Protein 5LPB (pdb70)

Structure (mmCIF, N/CA/C/O backbone):
data_5LPB
#
_entry.id   5LPB
#
_cell.length_a   116.141
_cell.length_b   116.141
_cell.length_c   49.743
_cell.angle_alpha   90.00
_cell.angle_beta   90.00
_cell.angle_gamma   120.00
#
_symmetry.space_group_name_H-M   'P 62'
#
loop_
_entity.id
_entity.type
_entity.pdbx_description
1 polymer 'Protein BRASSINOSTEROID INSENSITIVE 1'
2 non-polymer "ADENOSINE-5'-DIPHOSPHATE"
3 water water
#
loop_
_atom_site.group_PDB
_atom_site.id
_atom_site.type_symbol
_atom_site.label_atom_id
_atom_site.label_alt_id
_atom_site.label_comp_id
_atom_site.label_asym_id
_atom_site.label_entity_id
_atom_site.label_seq_id
_atom_site.pdbx_PDB_ins_code
_atom_site.Cartn_x
_atom_site.Cartn_y
_atom_site.Cartn_z
_atom_site.occupancy
_atom_site.B_iso_or_equiv
_atom_site.auth_seq_id
_atom_site.auth_comp_id
_atom_site.auth_asym_id
_atom_site.auth_atom_id
_atom_site.pdbx_PDB_model_num
ATOM 1 N N . PRO A 1 3 ? 19.708 28.881 8.378 1.00 114.00 867 PRO A N 1
ATOM 2 C CA . PRO A 1 3 ? 20.288 29.901 7.497 1.00 112.69 867 PRO A CA 1
ATOM 3 C C . PRO A 1 3 ? 21.248 30.824 8.240 1.00 103.71 867 PRO A C 1
ATOM 4 O O . PRO A 1 3 ? 21.045 31.095 9.423 1.00 103.11 867 PRO A O 1
ATOM 8 N N . LEU A 1 4 ? 22.284 31.292 7.554 1.00 96.77 868 LEU A N 1
ATOM 9 C CA . LEU A 1 4 ? 23.193 32.274 8.131 1.00 86.86 868 LEU A CA 1
ATOM 10 C C . LEU A 1 4 ? 22.534 33.651 8.090 1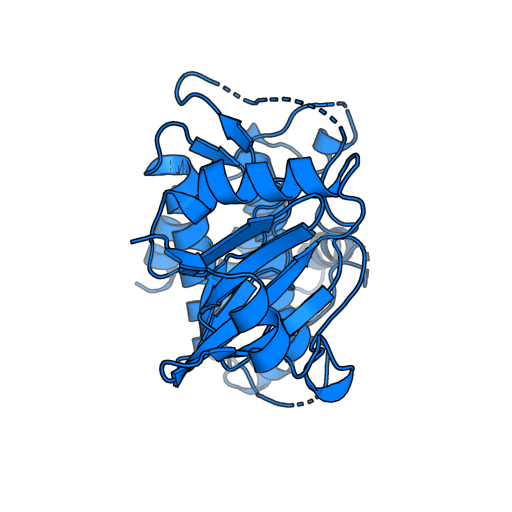.00 93.67 868 LEU A C 1
ATOM 11 O O . LEU A 1 4 ? 22.087 34.099 7.034 1.00 108.77 868 LEU A O 1
ATOM 16 N N . ARG A 1 5 ? 22.467 34.315 9.241 1.00 85.72 869 ARG A N 1
ATOM 17 C CA . ARG A 1 5 ? 21.746 35.583 9.354 1.00 93.20 869 ARG A CA 1
ATOM 18 C C . ARG A 1 5 ? 22.676 36.791 9.335 1.00 85.67 869 ARG A C 1
ATOM 19 O O . ARG A 1 5 ? 23.744 36.766 9.938 1.00 86.38 869 ARG A O 1
ATOM 27 N N . LYS A 1 6 ? 22.274 37.850 8.643 1.00 81.88 870 LYS A N 1
ATOM 28 C CA . LYS A 1 6 ? 22.993 39.113 8.749 1.00 83.73 870 LYS A CA 1
ATOM 29 C C . LYS A 1 6 ? 22.361 39.918 9.867 1.00 80.87 870 LYS A C 1
ATOM 30 O O . LYS A 1 6 ? 21.204 40.322 9.774 1.00 86.79 870 LYS A O 1
ATOM 36 N N . LEU A 1 7 ? 23.121 40.139 10.932 1.00 75.36 871 LEU A N 1
ATOM 37 C CA . LEU A 1 7 ? 22.584 40.790 12.118 1.00 75.60 871 LEU A CA 1
ATOM 38 C C . LEU A 1 7 ? 22.907 42.273 12.132 1.00 80.26 871 LEU A C 1
ATOM 39 O O . LEU A 1 7 ? 24.029 42.679 11.826 1.00 79.39 871 LEU A O 1
ATOM 44 N N . ALA A 1 8 ? 21.910 43.079 12.478 1.00 74.52 872 ALA A N 1
ATOM 45 C CA . ALA A 1 8 ? 22.102 44.512 12.583 1.00 76.19 872 ALA A CA 1
ATOM 46 C C . ALA A 1 8 ? 23.101 44.799 13.690 1.00 73.47 872 ALA A C 1
ATOM 47 O O . ALA A 1 8 ? 23.086 44.149 14.738 1.00 71.97 872 ALA A O 1
ATOM 49 N N . PHE A 1 9 ? 23.974 45.766 13.446 1.00 74.70 873 PHE A N 1
ATOM 50 C CA . PHE A 1 9 ? 24.984 46.139 14.421 1.00 75.81 873 PHE A CA 1
ATOM 51 C C . PHE A 1 9 ? 24.384 46.653 15.735 1.00 80.63 873 PHE A C 1
ATOM 52 O O . PHE A 1 9 ? 24.914 46.370 16.815 1.00 70.03 873 PHE A O 1
ATOM 60 N N . ALA A 1 10 ? 23.293 47.414 15.643 1.00 71.57 874 ALA A N 1
ATOM 61 C CA . ALA A 1 10 ? 22.630 47.941 16.834 1.00 72.77 874 ALA A CA 1
ATOM 62 C C . ALA A 1 10 ? 22.196 46.811 17.771 1.00 66.24 874 ALA A C 1
ATOM 63 O O . ALA A 1 10 ? 22.322 46.920 18.991 1.00 76.67 874 ALA A O 1
ATOM 65 N N . ASP A 1 11 ? 21.706 45.719 17.194 1.00 65.57 875 ASP A N 1
ATOM 66 C CA . ASP A 1 11 ? 21.325 44.541 17.975 1.00 64.71 875 ASP A CA 1
ATOM 67 C C . ASP A 1 11 ? 22.482 43.990 18.809 1.00 65.58 875 ASP A C 1
ATOM 68 O O . ASP A 1 11 ? 22.334 43.748 20.012 1.00 59.24 875 ASP A O 1
ATOM 73 N N . LEU A 1 12 ? 23.632 43.784 18.169 1.00 62.81 876 LEU A N 1
ATOM 74 C CA . LEU A 1 12 ? 24.796 43.255 18.866 1.00 57.61 876 LEU A CA 1
ATOM 75 C C . LEU A 1 12 ? 25.278 44.250 19.916 1.00 62.47 876 LEU A C 1
ATOM 76 O O . LEU A 1 12 ? 25.747 43.862 20.988 1.00 62.00 876 LEU A O 1
ATOM 81 N N . LEU A 1 13 ? 25.150 45.538 19.605 1.00 61.97 877 LEU A N 1
ATOM 82 C CA . LEU A 1 13 ? 25.527 46.590 20.541 1.00 68.24 877 LEU A CA 1
ATOM 83 C C . LEU A 1 13 ? 24.675 46.558 21.816 1.00 63.07 877 LEU A C 1
ATOM 84 O O . LEU A 1 13 ? 25.208 46.624 22.924 1.00 68.66 877 LEU A O 1
ATOM 89 N N . GLN A 1 14 ? 23.358 46.448 21.685 1.00 64.68 878 GLN A N 1
ATOM 90 C CA . GLN A 1 14 ? 22.542 46.519 22.894 1.00 67.97 878 GLN A CA 1
ATOM 91 C C . GLN A 1 14 ? 22.547 45.171 23.618 1.00 55.95 878 GLN A C 1
ATOM 92 O O . GLN A 1 14 ? 22.431 45.121 24.842 1.00 67.65 878 GLN A O 1
ATOM 98 N N . ALA A 1 15 ? 22.708 44.082 22.874 1.00 55.02 879 ALA A N 1
ATOM 99 C CA . ALA A 1 15 ? 22.706 42.761 23.497 1.00 63.57 879 ALA A CA 1
ATOM 100 C C . ALA A 1 15 ? 23.935 42.564 24.388 1.00 71.68 879 ALA A C 1
ATOM 101 O O . ALA A 1 15 ? 23.893 41.789 25.343 1.00 66.47 879 ALA A O 1
ATOM 103 N N . THR A 1 16 ? 25.019 43.277 24.082 1.00 65.51 880 THR A N 1
ATOM 104 C CA . THR A 1 16 ? 26.235 43.226 24.891 1.00 65.71 880 THR A CA 1
ATOM 105 C C . THR A 1 16 ? 26.344 44.422 25.824 1.00 75.66 880 THR A C 1
ATOM 106 O O . THR A 1 16 ? 27.389 44.636 26.442 1.00 72.41 880 THR A O 1
ATOM 110 N N . ASN A 1 17 ? 25.273 45.208 25.902 1.00 68.58 881 ASN A N 1
ATOM 111 C CA . ASN A 1 17 ? 25.252 46.438 26.691 1.00 79.97 881 ASN A CA 1
ATOM 112 C C . ASN A 1 17 ? 26.365 47.396 26.251 1.00 80.17 881 ASN A C 1
ATOM 113 O O . ASN A 1 17 ? 27.107 47.931 27.070 1.00 71.99 881 ASN A O 1
ATOM 118 N N . GLY A 1 18 ? 26.464 47.613 24.945 1.00 76.11 882 GLY A N 1
ATOM 119 C CA . GLY A 1 18 ? 27.467 48.498 24.390 1.00 71.17 882 GLY A CA 1
ATOM 120 C C . GLY A 1 18 ? 28.866 47.914 24.484 1.00 71.43 882 GLY A C 1
ATOM 121 O O . GLY A 1 18 ? 29.822 48.647 24.725 1.00 78.23 882 GLY A O 1
ATOM 122 N N . PHE A 1 19 ? 28.975 46.599 24.278 1.00 66.61 883 PHE A N 1
ATOM 123 C CA . PHE A 1 19 ? 30.231 45.871 24.438 1.00 64.15 883 PHE A CA 1
ATOM 124 C C . PHE A 1 19 ? 30.853 46.187 25.789 1.00 80.39 883 PHE A C 1
ATOM 125 O O . PHE A 1 19 ? 32.018 46.593 25.885 1.00 76.10 883 PHE A O 1
ATOM 133 N N . HIS A 1 20 ? 30.048 46.010 26.831 1.00 76.47 884 HIS A N 1
ATOM 134 C CA . HIS A 1 20 ? 30.480 46.262 28.193 1.00 86.78 884 HIS A CA 1
ATOM 135 C C . HIS A 1 20 ? 31.391 45.140 28.680 1.00 85.09 884 HIS A C 1
ATOM 136 O O . HIS A 1 20 ? 31.252 43.989 28.260 1.00 74.17 884 HIS A O 1
ATOM 143 N N . ASN A 1 21 ? 32.311 45.492 29.572 1.00 88.16 885 ASN A N 1
ATOM 144 C CA . ASN A 1 21 ? 33.245 44.546 30.172 1.00 94.12 885 ASN A CA 1
ATOM 145 C C . ASN A 1 21 ? 32.537 43.358 30.828 1.00 83.06 885 ASN A C 1
ATOM 146 O O . ASN A 1 21 ? 33.073 42.257 30.880 1.00 85.00 885 ASN A O 1
ATOM 151 N N . ASP A 1 22 ? 31.324 43.593 31.319 1.00 87.33 886 ASP A N 1
ATOM 152 C CA . ASP A 1 22 ? 30.559 42.571 32.028 1.00 90.98 886 ASP A CA 1
ATOM 153 C C . ASP A 1 22 ? 30.171 41.375 31.152 1.00 81.76 886 ASP A C 1
ATOM 154 O O . ASP A 1 22 ? 29.996 40.266 31.655 1.00 85.57 886 ASP A O 1
ATOM 159 N N . SER A 1 23 ? 30.036 41.597 29.848 1.00 71.45 887 SER A N 1
ATOM 160 C CA . SER A 1 23 ? 29.644 40.524 28.938 1.00 73.16 887 SER A CA 1
ATOM 161 C C . SER A 1 23 ? 30.851 39.915 28.226 1.00 77.09 887 SER A C 1
ATOM 162 O O . SER A 1 23 ? 30.717 38.974 27.439 1.00 72.97 887 SER A O 1
ATOM 165 N N . LEU A 1 24 ? 32.032 40.450 28.520 1.00 73.94 888 LEU A N 1
ATOM 166 C CA . LEU A 1 24 ? 33.276 39.973 27.921 1.00 69.90 888 LEU A CA 1
ATOM 167 C C . LEU A 1 2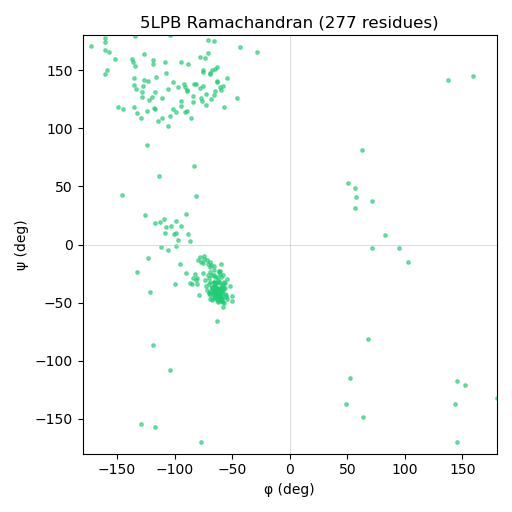4 ? 33.693 38.612 28.488 1.00 67.55 888 LEU A C 1
ATOM 168 O O . LEU A 1 24 ? 33.930 38.484 29.687 1.00 80.32 888 LEU A O 1
ATOM 173 N N . ILE A 1 25 ? 33.795 37.600 27.631 1.00 73.60 889 ILE A N 1
ATOM 174 C CA . ILE A 1 25 ? 34.186 36.266 28.091 1.00 81.94 889 ILE A CA 1
ATOM 175 C C . ILE A 1 25 ? 35.507 35.798 27.480 1.00 93.30 889 ILE A C 1
ATOM 176 O O . ILE A 1 25 ? 35.819 34.606 27.488 1.00 96.20 889 ILE A O 1
ATOM 181 N N . GLY A 1 26 ? 36.284 36.741 26.959 1.00 96.29 890 GLY A N 1
ATOM 182 C CA . GLY A 1 26 ? 37.569 36.426 26.365 1.00 97.79 890 GLY A CA 1
ATOM 183 C C . GLY A 1 26 ? 38.037 37.509 25.414 1.00 93.67 890 GLY A C 1
ATOM 184 O O . GLY A 1 26 ? 37.229 38.134 24.729 1.00 75.97 890 GLY A O 1
ATOM 185 N N . SER A 1 27 ? 39.347 37.737 25.372 1.00 94.42 891 SER A N 1
ATOM 186 C CA . SER A 1 27 ? 39.913 38.729 24.467 1.00 94.50 891 SER A CA 1
ATOM 187 C C . SER A 1 27 ? 41.391 38.461 24.221 1.00 109.49 891 SER A C 1
ATOM 188 O O . SER A 1 27 ? 42.075 37.908 25.079 1.00 112.33 891 SER A O 1
ATOM 191 N N . GLY A 1 28 ? 41.872 38.845 23.042 1.00 124.90 892 GLY A N 1
ATOM 192 C CA . GLY A 1 28 ? 43.275 38.696 22.702 1.00 132.74 892 GLY A CA 1
ATOM 193 C C . GLY A 1 28 ? 43.523 38.183 21.296 1.00 134.01 892 GLY A C 1
ATOM 194 O O . GLY A 1 28 ? 42.797 37.321 20.803 1.00 133.49 892 GLY A O 1
ATOM 195 N N . GLY A 1 29 ? 44.557 38.718 20.654 1.00 136.40 893 GLY A N 1
ATOM 196 C CA . GLY A 1 29 ? 44.931 38.303 19.314 1.00 127.66 893 GLY A CA 1
ATOM 197 C C . GLY A 1 29 ? 43.917 38.703 18.261 1.00 122.29 893 GLY A C 1
ATOM 198 O O . GLY A 1 29 ? 44.083 39.706 17.568 1.00 129.72 893 GLY A O 1
ATOM 199 N N . PHE A 1 30 ? 42.858 37.910 18.146 1.00 113.19 894 PHE A N 1
ATOM 200 C CA . PHE A 1 30 ? 41.816 38.131 17.150 1.00 110.45 894 PHE A CA 1
ATOM 201 C C . PHE A 1 30 ? 40.903 39.311 17.491 1.00 104.75 894 PHE A C 1
ATOM 202 O O . PHE A 1 30 ? 40.377 39.974 16.598 1.00 96.01 894 PHE A O 1
ATOM 210 N N . GLY A 1 31 ? 40.717 39.559 18.784 1.00 103.49 895 GLY A N 1
ATOM 211 C CA . GLY A 1 31 ? 39.769 40.559 19.251 1.00 101.12 895 GLY A CA 1
ATOM 212 C C . GLY A 1 31 ? 39.070 40.115 20.526 1.00 94.60 895 GLY A C 1
ATOM 213 O O . GLY A 1 31 ? 39.716 39.577 21.424 1.00 90.63 895 GLY A O 1
ATOM 214 N N . ASP A 1 32 ? 37.757 40.335 20.612 1.00 77.09 896 ASP A N 1
ATOM 215 C CA . ASP A 1 32 ? 37.001 39.986 21.815 1.00 72.20 896 ASP A CA 1
ATOM 216 C C . ASP A 1 32 ? 35.909 38.954 21.546 1.00 71.28 896 ASP A C 1
ATOM 217 O O . ASP A 1 32 ? 35.444 38.803 20.418 1.00 69.67 896 ASP A O 1
ATOM 222 N N . VAL A 1 33 ? 35.478 38.276 22.605 1.00 59.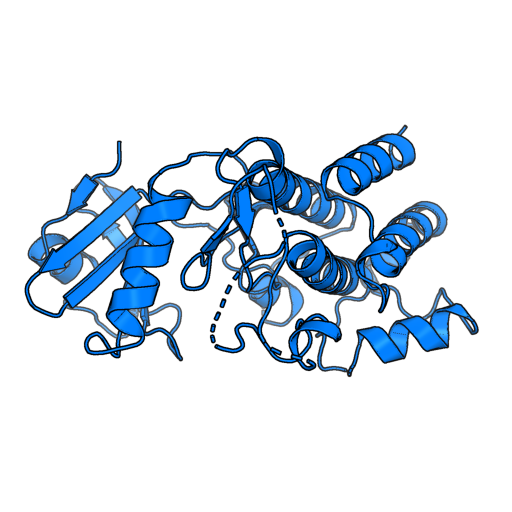66 897 VAL A N 1
ATOM 223 C CA . VAL A 1 33 ? 34.316 37.405 22.546 1.00 62.04 897 VAL A CA 1
ATOM 224 C C . VAL A 1 33 ? 33.375 37.781 23.679 1.00 64.03 897 VAL A C 1
ATOM 225 O O . VAL A 1 33 ? 33.795 37.864 24.841 1.00 63.70 897 VAL A O 1
ATOM 229 N N . TYR A 1 34 ? 32.114 38.031 23.331 1.00 56.81 898 TYR A N 1
ATOM 230 C CA . TYR A 1 34 ? 31.095 38.428 24.300 1.00 60.90 898 TYR A CA 1
ATOM 231 C C . TYR A 1 34 ? 29.984 37.386 24.394 1.00 59.59 898 TYR A C 1
ATOM 232 O O . TYR A 1 34 ? 29.612 36.771 23.403 1.00 60.22 898 TYR A O 1
ATOM 241 N N . LYS A 1 35 ? 29.468 37.198 25.601 1.00 59.08 899 LYS A N 1
ATOM 242 C CA . LYS A 1 35 ? 28.286 36.385 25.831 1.00 62.89 899 LYS A CA 1
ATOM 243 C C . LYS A 1 35 ? 27.068 37.298 25.778 1.00 63.43 899 LYS A C 1
ATOM 244 O O . LYS A 1 35 ? 27.114 38.409 26.308 1.00 58.58 899 LYS A O 1
ATOM 250 N N . ALA A 1 36 ? 25.990 36.851 25.139 1.00 56.01 900 ALA A N 1
ATOM 251 C CA . ALA A 1 36 ? 24.795 37.681 25.038 1.00 60.71 900 ALA A CA 1
ATOM 252 C C . ALA A 1 36 ? 23.528 36.877 24.800 1.00 64.35 900 ALA A C 1
ATOM 253 O O . ALA A 1 36 ? 23.568 35.699 24.445 1.00 62.77 900 ALA A O 1
ATOM 255 N N . ILE A 1 37 ? 22.406 37.549 25.007 1.00 59.66 901 ILE A N 1
ATOM 256 C CA . ILE A 1 37 ? 21.093 37.053 24.630 1.00 56.82 901 ILE A CA 1
ATOM 257 C C . ILE A 1 37 ? 20.534 38.024 23.601 1.00 55.50 901 ILE A C 1
ATOM 258 O O . ILE A 1 37 ? 20.361 39.205 23.892 1.00 61.64 901 ILE A O 1
ATOM 263 N N . LEU A 1 38 ? 20.292 37.540 22.387 1.00 58.53 902 LEU A N 1
ATOM 264 C CA . LEU A 1 38 ? 19.792 38.401 21.320 1.00 61.61 902 LEU A CA 1
ATOM 265 C C . LEU A 1 38 ? 18.338 38.792 21.580 1.00 70.46 902 LEU A C 1
ATOM 266 O O . LEU A 1 38 ? 17.660 38.181 22.408 1.00 65.86 902 LEU A O 1
ATOM 271 N N . LYS A 1 39 ? 17.859 39.806 20.867 1.00 67.72 903 LYS A N 1
ATOM 272 C CA . LYS A 1 39 ? 16.534 40.361 21.131 1.00 72.35 903 LYS A CA 1
ATOM 273 C C . LYS A 1 39 ? 15.410 39.325 20.976 1.00 67.33 903 LYS A C 1
ATOM 274 O O . LYS A 1 39 ? 14.305 39.527 21.480 1.00 72.55 903 LYS A O 1
ATOM 280 N N . ASP A 1 40 ? 15.713 38.214 20.309 1.00 79.30 904 ASP A N 1
ATOM 281 C CA . ASP A 1 40 ? 14.768 37.111 20.137 1.00 85.38 904 ASP A CA 1
ATOM 282 C C . ASP A 1 40 ? 14.970 35.981 21.158 1.00 85.52 904 ASP A C 1
ATOM 283 O O . ASP A 1 40 ? 14.321 34.943 21.070 1.00 82.07 904 ASP A O 1
ATOM 288 N N . GLY A 1 41 ? 15.893 36.166 22.100 1.00 73.24 905 GLY A N 1
ATOM 289 C CA . GLY A 1 41 ? 16.099 35.187 23.156 1.00 68.07 905 GLY A CA 1
ATOM 290 C C . GLY A 1 41 ? 17.199 34.169 22.911 1.00 71.56 905 GLY A C 1
ATOM 291 O O . GLY A 1 41 ? 17.483 33.332 23.772 1.00 74.68 905 GLY A O 1
ATOM 292 N N . SER A 1 42 ? 17.819 34.232 21.735 1.00 65.74 906 SER A N 1
ATOM 293 C CA . SER A 1 42 ? 18.920 33.334 21.400 1.00 70.10 906 SER A CA 1
ATOM 294 C C . SER A 1 42 ? 20.149 33.586 22.272 1.00 64.65 906 SER A C 1
ATOM 295 O O . SER A 1 42 ? 20.616 34.715 22.379 1.00 63.84 906 SER A O 1
ATOM 298 N N . ALA A 1 43 ? 20.675 32.529 22.885 1.00 67.61 907 ALA A N 1
ATOM 299 C CA . ALA A 1 43 ? 21.912 32.630 23.650 1.00 61.84 907 ALA A CA 1
ATOM 300 C C . ALA A 1 43 ? 23.093 32.498 22.701 1.00 64.78 907 ALA A C 1
ATOM 301 O O . ALA A 1 43 ? 23.208 31.514 21.984 1.00 67.42 907 ALA A O 1
ATOM 303 N N . VAL A 1 44 ? 23.964 33.501 22.676 1.00 58.80 908 VAL A N 1
ATOM 304 C CA . VAL A 1 44 ? 25.018 33.526 21.675 1.00 55.67 908 VAL A CA 1
ATOM 305 C C . VAL A 1 44 ? 26.368 33.940 22.231 1.00 57.76 908 VAL A C 1
ATOM 306 O O . VAL A 1 44 ? 26.461 34.558 23.295 1.00 60.49 908 VAL A O 1
ATOM 310 N N . ALA A 1 45 ? 27.415 33.577 21.500 1.00 56.16 909 ALA A N 1
ATOM 311 C CA . ALA A 1 45 ? 28.729 34.173 21.687 1.00 55.07 909 ALA A CA 1
ATOM 312 C C . ALA A 1 45 ? 28.962 35.108 20.519 1.00 55.08 909 ALA A C 1
ATOM 313 O O . ALA A 1 45 ? 28.702 34.747 19.371 1.00 56.26 909 ALA A O 1
ATOM 315 N N . ILE A 1 46 ? 29.437 36.313 20.809 1.00 54.59 910 ILE A N 1
ATOM 316 C CA . ILE A 1 46 ? 29.682 37.302 19.770 1.00 56.70 910 ILE A CA 1
ATOM 317 C C . ILE A 1 46 ? 31.154 37.639 19.729 1.00 56.05 910 ILE A C 1
ATOM 318 O O . ILE A 1 46 ? 31.702 38.149 20.702 1.00 58.71 910 ILE A O 1
ATOM 323 N N . LYS A 1 47 ? 31.794 37.333 18.608 1.00 53.81 911 LYS A N 1
ATOM 324 C CA . LYS A 1 47 ? 33.201 37.630 18.444 1.00 53.67 911 LYS A CA 1
ATOM 325 C C . LYS A 1 47 ? 33.350 38.965 17.746 1.00 60.13 911 LYS A C 1
ATOM 326 O O . LYS A 1 47 ? 32.824 39.159 16.651 1.00 59.83 911 LYS A O 1
ATOM 332 N N . LYS A 1 48 ? 34.069 39.880 18.388 1.00 62.02 912 LYS A N 1
ATOM 333 C CA . LYS A 1 48 ? 34.395 41.164 17.782 1.00 68.05 912 LYS A CA 1
ATOM 334 C C . LYS A 1 48 ? 35.851 41.137 17.329 1.00 70.87 912 LYS A C 1
ATOM 335 O O . LYS A 1 48 ? 36.766 41.101 18.153 1.00 80.28 912 LYS A O 1
ATOM 341 N N . LEU A 1 49 ? 36.067 41.136 16.018 1.00 67.64 913 LEU A N 1
ATOM 342 C CA . LEU A 1 49 ? 37.420 41.058 15.481 1.00 70.47 913 LEU A CA 1
ATOM 343 C C . LEU A 1 49 ? 38.084 42.427 15.443 1.00 85.54 913 LEU A C 1
ATOM 344 O O . LEU A 1 49 ? 37.460 43.419 15.076 1.00 83.82 913 LEU A O 1
ATOM 349 N N . ILE A 1 50 ? 39.354 42.466 15.828 1.00 86.86 914 ILE A N 1
ATOM 350 C CA . ILE A 1 50 ? 40.155 43.678 15.732 1.00 101.02 914 ILE A CA 1
ATOM 351 C C . ILE A 1 50 ? 41.113 43.559 14.551 1.00 104.10 914 ILE A C 1
ATOM 352 O O . ILE A 1 50 ? 41.117 42.542 13.857 1.00 92.61 914 ILE A O 1
ATOM 357 N N . HIS A 1 51 ? 41.918 44.596 14.330 1.00 108.13 915 HIS A N 1
ATOM 358 C CA . HIS A 1 51 ? 42.865 44.633 13.215 1.00 113.32 915 HIS A CA 1
ATOM 359 C C . HIS A 1 51 ? 42.161 44.467 11.869 1.00 116.44 915 HIS A C 1
ATOM 360 O O . HIS A 1 51 ? 42.662 43.765 10.992 1.00 118.08 915 HIS A O 1
ATOM 367 N N . VAL A 1 52 ? 41.006 45.110 11.710 1.00 117.26 916 VAL A N 1
ATOM 368 C CA . VAL A 1 52 ? 40.188 44.944 10.507 1.00 123.59 916 VAL A CA 1
ATOM 369 C C . VAL A 1 52 ? 40.970 45.295 9.236 1.00 136.67 916 VAL A C 1
ATOM 370 O O . VAL A 1 52 ? 40.760 44.689 8.182 1.00 139.32 916 VAL A O 1
ATOM 374 N N . SER A 1 53 ? 41.887 46.253 9.348 1.00 136.57 917 SER A N 1
ATOM 375 C CA . SER A 1 53 ? 42.772 46.603 8.243 1.00 138.17 917 SER A CA 1
ATOM 376 C C . SER A 1 53 ? 43.966 45.655 8.199 1.00 139.94 917 SER A C 1
ATOM 377 O O . SER A 1 53 ? 45.101 46.056 8.453 1.00 149.65 917 SER A O 1
ATOM 379 N N . GLY A 1 54 ? 43.700 44.393 7.879 1.00 131.74 918 GLY A N 1
ATOM 380 C CA . GLY A 1 54 ? 44.729 43.371 7.860 1.00 127.55 918 GLY A CA 1
ATOM 381 C C . GLY A 1 54 ? 44.191 42.023 8.303 1.00 117.83 918 GLY A C 1
ATOM 382 O O . GLY A 1 54 ? 43.298 41.466 7.663 1.00 108.52 918 GLY A O 1
ATOM 383 N N . GLN A 1 55 ? 44.727 41.510 9.408 1.00 119.61 919 GLN A N 1
ATOM 384 C CA . GLN A 1 55 ? 44.356 40.194 9.931 1.00 113.54 919 GLN A CA 1
ATOM 385 C C . GLN A 1 55 ? 42.859 40.067 10.225 1.00 105.31 919 GLN A C 1
ATOM 386 O O . GLN A 1 55 ? 42.277 38.994 10.055 1.00 99.19 919 GLN A O 1
ATOM 392 N N . GLY A 1 56 ? 42.242 41.164 10.655 1.00 97.56 920 GLY A N 1
ATOM 393 C CA . GLY A 1 56 ? 40.836 41.161 11.018 1.00 92.96 920 GLY A CA 1
ATOM 394 C C . GLY A 1 56 ? 39.915 40.716 9.899 1.00 89.36 920 GLY A C 1
ATOM 395 O O . GLY A 1 56 ? 39.120 39.792 10.070 1.00 79.05 920 GLY A O 1
ATOM 396 N N . ASP A 1 57 ? 40.029 41.367 8.747 1.00 93.29 921 ASP A N 1
ATOM 397 C CA . ASP A 1 57 ? 39.158 41.063 7.619 1.00 93.87 921 ASP A CA 1
ATOM 398 C C . ASP A 1 57 ? 39.412 39.669 7.051 1.00 87.01 921 ASP A C 1
ATOM 399 O O . ASP A 1 57 ? 38.476 38.972 6.661 1.00 82.63 921 ASP A O 1
ATOM 404 N N . ARG A 1 58 ? 40.679 39.274 7.003 1.00 78.73 922 ARG A N 1
ATOM 405 C CA . ARG A 1 58 ? 41.062 37.974 6.457 1.00 80.94 922 ARG A CA 1
ATOM 406 C C . ARG A 1 58 ? 40.470 36.837 7.277 1.00 72.02 922 ARG A C 1
ATOM 407 O O . ARG A 1 58 ? 39.975 35.851 6.724 1.00 79.63 922 ARG A O 1
ATOM 415 N N . GLU A 1 59 ? 40.512 36.980 8.597 1.00 68.69 923 GLU A N 1
ATOM 416 C CA . GLU A 1 59 ? 39.960 35.968 9.488 1.00 70.62 923 GLU A CA 1
ATOM 417 C C . GLU A 1 59 ? 38.442 35.939 9.402 1.00 71.72 923 GLU A C 1
ATOM 418 O O . GLU A 1 59 ? 37.821 34.884 9.519 1.00 62.67 923 GLU A O 1
ATOM 424 N N . PHE A 1 60 ? 37.847 37.107 9.198 1.00 69.89 924 PHE A N 1
ATOM 425 C CA . PHE A 1 60 ? 36.407 37.196 9.010 1.00 69.29 924 PHE A CA 1
ATOM 426 C C . PHE A 1 60 ? 36.004 36.424 7.760 1.00 59.04 924 PHE A C 1
ATOM 427 O O . PHE A 1 60 ? 35.087 35.605 7.796 1.00 65.06 924 PHE A O 1
ATOM 435 N N . MET A 1 61 ? 36.711 36.679 6.662 1.00 63.05 925 MET A N 1
ATOM 436 C CA . MET A 1 61 ? 36.434 36.008 5.398 1.00 69.74 925 MET A CA 1
ATOM 437 C C . MET A 1 61 ? 36.703 34.500 5.471 1.00 76.39 925 MET A C 1
ATOM 438 O O . MET A 1 61 ? 35.970 33.708 4.882 1.00 69.40 925 MET A O 1
ATOM 443 N N . ALA A 1 62 ? 37.749 34.104 6.190 1.00 73.79 926 ALA A N 1
ATOM 444 C CA . ALA A 1 62 ? 38.073 32.683 6.315 1.00 70.08 926 ALA A CA 1
ATOM 445 C C . ALA A 1 62 ? 36.925 31.921 6.973 1.00 64.44 926 ALA A C 1
ATOM 446 O O . ALA A 1 62 ? 36.567 30.830 6.534 1.00 69.10 926 ALA A O 1
ATOM 448 N N . GLU A 1 63 ? 36.332 32.502 8.013 1.00 60.83 927 GLU A N 1
ATOM 449 C CA . GLU A 1 63 ? 35.228 31.849 8.704 1.00 59.69 927 GLU A CA 1
ATOM 450 C C . GLU A 1 63 ? 33.955 31.855 7.873 1.00 67.53 927 GLU A C 1
ATOM 451 O O . GLU A 1 63 ? 33.217 30.871 7.865 1.00 66.94 927 GLU A O 1
ATOM 457 N N . MET A 1 64 ? 33.696 32.962 7.185 1.00 70.32 928 MET A N 1
ATOM 458 C CA . MET A 1 64 ? 32.512 33.071 6.338 1.00 69.87 928 MET A CA 1
ATOM 459 C C . MET A 1 64 ? 32.574 32.064 5.195 1.00 68.73 928 MET A C 1
ATOM 460 O O . MET A 1 64 ? 31.556 31.495 4.810 1.00 72.27 928 MET A O 1
ATOM 465 N N . GLU A 1 65 ? 33.775 31.846 4.663 1.00 64.98 929 GLU A N 1
ATOM 466 C CA . GLU A 1 65 ? 33.972 30.924 3.545 1.00 70.21 929 GLU A CA 1
ATOM 467 C C . GLU A 1 65 ? 34.018 29.448 3.958 1.00 69.80 929 GLU A C 1
ATOM 468 O O . GLU A 1 65 ? 33.950 28.564 3.103 1.00 72.22 929 GLU A O 1
ATOM 474 N N . THR A 1 66 ? 34.146 29.172 5.253 1.00 68.98 930 THR A N 1
ATOM 475 C CA . THR A 1 66 ? 34.241 27.783 5.713 1.00 63.32 930 THR A CA 1
ATOM 476 C C . THR A 1 66 ? 33.097 27.403 6.646 1.00 63.83 930 THR A C 1
ATOM 477 O O . THR A 1 66 ? 32.074 26.880 6.202 1.00 70.20 930 THR A O 1
ATOM 481 N N . ILE A 1 67 ? 33.267 27.674 7.937 1.00 61.20 931 ILE A N 1
ATOM 482 C CA . ILE A 1 67 ? 32.246 27.334 8.926 1.00 59.26 931 ILE A CA 1
ATOM 483 C C . ILE A 1 67 ? 30.924 28.051 8.645 1.00 71.11 931 ILE A C 1
ATOM 484 O O . ILE A 1 67 ? 29.851 27.567 9.019 1.00 69.67 931 ILE A O 1
ATOM 489 N N . GLY A 1 68 ? 30.996 29.190 7.963 1.00 65.88 932 GLY A N 1
ATOM 490 C CA . GLY A 1 68 ? 29.800 29.925 7.597 1.00 67.39 932 GLY A CA 1
ATOM 491 C C . GLY A 1 68 ? 28.996 29.247 6.499 1.00 75.21 932 GLY A C 1
ATOM 492 O O . GLY A 1 68 ? 27.844 29.607 6.253 1.00 73.73 932 GLY A O 1
ATOM 493 N N . LYS A 1 69 ? 29.602 28.259 5.844 1.00 75.47 933 LYS A N 1
ATOM 494 C CA . LYS A 1 69 ? 28.983 27.578 4.708 1.00 79.64 933 LYS A CA 1
ATOM 495 C C . LYS A 1 69 ? 28.609 26.123 5.001 1.00 74.01 933 LYS A C 1
ATOM 496 O O . LYS A 1 69 ? 28.065 25.436 4.140 1.00 81.86 933 LYS A O 1
ATOM 502 N N . ILE A 1 70 ? 28.914 25.644 6.202 1.00 71.54 934 ILE A N 1
ATOM 503 C CA . ILE A 1 70 ? 28.660 24.244 6.539 1.00 69.80 934 ILE A CA 1
ATOM 504 C C . ILE A 1 70 ? 28.048 24.101 7.922 1.00 71.78 934 ILE A C 1
ATOM 505 O O . ILE A 1 70 ? 28.198 24.976 8.777 1.00 67.07 934 ILE A O 1
ATOM 510 N N . LYS A 1 71 ? 27.353 22.988 8.132 1.00 69.96 935 LYS A N 1
ATOM 511 C CA . LYS A 1 71 ? 26.780 22.666 9.432 1.00 70.64 935 LYS A CA 1
ATOM 512 C C . LYS A 1 71 ? 27.060 21.201 9.758 1.00 73.53 935 LYS A C 1
ATOM 513 O O . LYS A 1 71 ? 26.941 20.330 8.897 1.00 78.19 935 LYS A O 1
ATOM 519 N N . HIS A 1 72 ? 27.447 20.943 11.001 1.00 67.96 936 HIS A N 1
ATOM 520 C CA . HIS A 1 72 ? 27.767 19.597 11.445 1.00 67.64 936 HIS A CA 1
ATOM 521 C C . HIS A 1 72 ? 27.691 19.553 12.966 1.00 70.27 936 HIS A C 1
ATOM 522 O O . HIS A 1 72 ? 28.017 20.535 13.636 1.00 63.15 936 HIS A O 1
ATOM 529 N N . ARG A 1 73 ? 27.270 18.412 13.503 1.00 66.38 937 ARG A N 1
ATOM 530 C CA . ARG A 1 73 ? 27.022 18.278 14.936 1.00 67.09 937 ARG A CA 1
ATOM 531 C C . ARG A 1 73 ? 28.274 18.510 15.786 1.00 61.79 937 ARG A C 1
ATOM 532 O O . ARG A 1 73 ? 28.168 18.855 16.962 1.00 67.93 937 ARG A O 1
ATOM 540 N N . ASN A 1 74 ? 29.456 18.329 15.200 1.00 59.69 938 ASN A N 1
ATOM 541 C CA . ASN A 1 74 ? 30.695 18.541 15.945 1.00 55.95 938 ASN A CA 1
ATOM 542 C C . ASN A 1 74 ? 31.482 19.789 15.526 1.00 58.98 938 ASN A C 1
ATOM 543 O O . ASN A 1 74 ? 32.691 19.877 15.757 1.00 58.54 938 ASN A O 1
ATOM 548 N N . LEU A 1 75 ? 30.796 20.746 14.910 1.00 56.91 939 LEU A N 1
ATOM 549 C CA . LEU A 1 75 ? 31.399 22.041 14.600 1.00 63.15 939 LEU A CA 1
ATOM 550 C C . LEU A 1 75 ? 30.554 23.139 15.242 1.00 63.88 939 LEU A C 1
ATOM 551 O O . LEU A 1 75 ? 29.323 23.045 15.252 1.00 61.26 939 LEU A O 1
ATOM 556 N N . VAL A 1 76 ? 31.195 24.168 15.795 1.00 58.74 940 VAL A N 1
ATOM 557 C CA . VAL A 1 76 ? 30.426 25.270 16.379 1.00 57.80 940 VAL A CA 1
ATOM 558 C C . VAL A 1 76 ? 29.553 25.882 15.292 1.00 55.50 940 VAL A C 1
ATOM 559 O O . VAL A 1 76 ? 30.012 26.111 14.175 1.00 66.39 940 VAL A O 1
ATOM 563 N N . PRO A 1 77 ? 28.269 26.101 15.595 1.00 58.84 941 PRO A N 1
ATOM 564 C CA . PRO A 1 77 ? 27.403 26.750 14.613 1.00 63.91 941 PRO A CA 1
ATOM 565 C C . PRO A 1 77 ? 27.668 28.250 14.546 1.00 59.93 941 PRO A C 1
ATOM 566 O O . PRO A 1 77 ? 27.593 28.937 15.566 1.00 59.94 941 PRO A O 1
ATOM 570 N N . LEU A 1 78 ? 27.999 28.741 13.360 1.00 58.39 942 LEU A N 1
ATOM 571 C CA . LEU A 1 78 ? 28.025 30.174 13.116 1.00 60.97 942 LEU A CA 1
ATOM 572 C C . LEU A 1 78 ? 26.610 30.591 12.736 1.00 65.61 942 LEU A C 1
ATOM 573 O O . LEU A 1 78 ? 26.131 30.247 11.659 1.00 72.16 942 LEU A O 1
ATOM 578 N N . LEU A 1 79 ? 25.935 31.307 13.633 1.00 59.71 943 LEU A N 1
ATOM 579 C CA . LEU A 1 79 ? 24.539 31.678 13.428 1.00 61.51 943 LEU A CA 1
ATOM 580 C C . LEU A 1 79 ? 24.389 32.963 12.631 1.00 71.18 943 LEU A C 1
ATOM 581 O O . LEU A 1 79 ? 23.429 33.127 11.880 1.00 78.27 943 LEU A O 1
ATOM 586 N N . GLY A 1 80 ? 25.331 33.884 12.797 1.00 62.36 944 GLY A N 1
ATOM 587 C CA . GLY A 1 80 ? 25.211 35.170 12.142 1.00 62.90 944 GLY A CA 1
ATOM 588 C C . GLY A 1 80 ? 26.500 35.949 12.005 1.00 64.36 944 GLY A C 1
ATOM 589 O O . GLY A 1 80 ? 27.559 35.526 12.468 1.00 64.26 944 GLY A O 1
ATOM 590 N N . TYR A 1 81 ? 26.400 37.106 11.364 1.00 62.14 945 TYR A N 1
ATOM 591 C CA . TYR A 1 81 ? 27.556 37.952 11.137 1.00 64.66 945 TYR A CA 1
ATOM 592 C C . TYR A 1 81 ? 27.128 39.408 11.043 1.00 70.70 945 TYR A C 1
ATOM 593 O O . TYR A 1 81 ? 25.963 39.713 10.786 1.00 70.70 945 TYR A O 1
ATOM 602 N N . CYS A 1 82 ? 28.080 40.306 11.248 1.00 66.32 946 CYS A N 1
ATOM 603 C CA . CYS A 1 82 ? 27.831 41.718 11.035 1.00 68.35 946 CYS A CA 1
ATOM 604 C C . CYS A 1 82 ? 29.082 42.374 10.482 1.00 73.49 946 CYS A C 1
ATOM 605 O O . CYS A 1 82 ? 30.124 42.397 11.134 1.00 76.31 946 CYS A O 1
ATOM 608 N N . LYS A 1 83 ? 28.973 42.891 9.264 1.00 79.41 947 LYS A N 1
ATOM 609 C CA . LYS A 1 83 ? 30.080 43.585 8.628 1.00 80.06 947 LYS A CA 1
ATOM 610 C C . LYS A 1 83 ? 29.643 44.984 8.218 1.00 86.97 947 LYS A C 1
ATOM 611 O O . LYS A 1 83 ? 29.214 45.206 7.088 1.00 96.32 947 LYS A O 1
ATOM 613 N N . VAL A 1 84 ? 29.745 45.925 9.147 1.00 81.93 948 VAL A N 1
ATOM 614 C CA . VAL A 1 84 ? 29.405 47.308 8.856 1.00 88.91 948 VAL A CA 1
ATOM 615 C C . VAL A 1 84 ? 30.645 48.182 8.999 1.00 92.18 948 VAL A C 1
ATOM 616 O O . VAL A 1 84 ? 31.373 48.088 9.991 1.00 93.70 948 VAL A O 1
ATOM 620 N N . GLY A 1 85 ? 30.886 49.016 7.991 1.00 99.63 949 GLY A N 1
ATOM 621 C CA . GLY A 1 85 ? 32.075 49.846 7.944 1.00 104.85 949 GLY A CA 1
ATOM 622 C C . GLY A 1 85 ? 33.330 49.018 8.131 1.00 108.91 949 GLY A C 1
ATOM 623 O O . GLY A 1 85 ? 33.657 48.162 7.304 1.00 100.71 949 GLY A O 1
ATOM 624 N N . ASP A 1 86 ? 34.026 49.260 9.236 1.00 109.51 950 ASP A N 1
ATOM 625 C CA . ASP A 1 86 ? 35.228 48.502 9.551 1.00 117.92 950 ASP A CA 1
ATOM 626 C C . ASP A 1 86 ? 35.037 47.628 10.787 1.00 109.14 950 ASP A C 1
ATOM 627 O O . ASP A 1 86 ? 36.007 47.204 11.416 1.00 110.37 950 ASP A O 1
ATOM 632 N N . GLU A 1 87 ? 33.780 47.363 11.129 1.00 95.41 951 GLU A N 1
ATOM 633 C CA . GLU A 1 87 ? 33.463 46.442 12.213 1.00 93.99 951 GLU A CA 1
ATOM 634 C C . GLU A 1 87 ? 33.290 45.022 11.674 1.00 85.40 951 GLU A C 1
ATOM 635 O O . GLU A 1 87 ? 32.651 44.812 10.641 1.00 85.51 951 GLU A O 1
ATOM 641 N N . ARG A 1 88 ? 33.871 44.051 12.370 1.00 76.96 952 ARG A N 1
ATOM 642 C CA . ARG A 1 88 ? 33.744 42.650 11.970 1.00 72.62 952 ARG A CA 1
ATOM 643 C C . ARG A 1 88 ? 33.298 41.809 13.147 1.00 69.41 952 ARG A C 1
ATOM 644 O O . ARG A 1 88 ? 34.071 41.580 14.085 1.00 72.98 952 ARG A O 1
ATOM 652 N N . LEU A 1 89 ? 32.052 41.346 13.099 1.00 58.35 953 LEU A N 1
ATOM 653 C CA . LEU A 1 89 ? 31.513 40.533 14.175 1.00 64.21 953 LEU A CA 1
ATOM 654 C C . LEU A 1 89 ? 30.939 39.213 13.661 1.00 65.34 953 LEU A C 1
ATOM 655 O O . LEU A 1 89 ? 30.333 39.154 12.587 1.00 61.36 953 LEU A O 1
ATOM 660 N N . LEU A 1 90 ? 31.157 38.159 14.441 1.00 54.21 954 LEU A N 1
ATOM 661 C CA . LEU A 1 90 ? 30.681 36.814 14.118 1.00 56.44 954 LEU A CA 1
ATOM 662 C C . LEU A 1 90 ? 29.903 36.288 15.301 1.00 53.71 954 LEU A C 1
ATOM 663 O O . LEU A 1 90 ? 30.328 36.443 16.446 1.00 58.46 954 LEU A O 1
ATOM 668 N N . VAL A 1 91 ? 28.760 35.665 15.033 1.00 50.27 955 VAL A N 1
ATOM 669 C CA . VAL A 1 91 ? 27.870 35.268 16.107 1.00 51.01 955 VAL A CA 1
ATOM 670 C C . VAL A 1 91 ? 27.604 33.767 16.093 1.00 52.45 955 VAL A C 1
ATOM 671 O O . VAL A 1 91 ? 27.162 33.204 15.090 1.00 56.75 955 VAL A O 1
ATOM 675 N N . TYR A 1 92 ? 27.878 33.132 17.225 1.00 54.05 956 TYR A N 1
ATOM 676 C CA . TYR A 1 92 ? 27.816 31.684 17.344 1.00 54.86 956 TYR A CA 1
ATOM 677 C C . TYR A 1 92 ? 26.796 31.279 18.376 1.00 62.74 956 TYR A C 1
ATOM 678 O O . TYR A 1 92 ? 26.510 32.039 19.301 1.00 58.87 956 TYR A O 1
ATOM 687 N N . GLU A 1 93 ? 26.270 30.066 18.243 1.00 57.50 957 GLU A N 1
ATOM 688 C CA . GLU A 1 93 ? 25.484 29.494 19.318 1.00 58.92 957 GLU A CA 1
ATOM 689 C C . GLU A 1 93 ? 26.379 29.403 20.544 1.00 53.56 957 GLU A C 1
ATOM 690 O O . GLU A 1 93 ? 27.542 29.002 20.445 1.00 56.83 957 GLU A O 1
ATOM 696 N N . PHE A 1 94 ? 25.847 29.794 21.697 1.00 59.48 958 PHE A N 1
ATOM 697 C CA . PHE A 1 94 ? 26.634 29.765 22.920 1.00 58.85 958 PHE A CA 1
ATOM 698 C C . PHE A 1 94 ? 26.850 28.329 23.402 1.00 63.79 958 PHE A C 1
ATOM 699 O O . PHE A 1 94 ? 25.906 27.556 23.527 1.00 65.37 958 PHE A O 1
ATOM 707 N N . MET A 1 95 ? 28.104 27.992 23.676 1.00 62.28 959 MET A N 1
ATOM 708 C CA . MET A 1 95 ? 28.460 26.668 24.152 1.00 66.40 959 MET A CA 1
ATOM 709 C C . MET A 1 95 ? 28.612 26.686 25.666 1.00 70.07 959 MET A C 1
ATOM 710 O O . MET A 1 95 ? 29.522 27.323 26.198 1.00 73.78 959 MET A O 1
ATOM 715 N N . LYS A 1 96 ? 27.716 25.970 26.343 1.00 69.65 960 LYS A N 1
ATOM 716 C CA . LYS A 1 96 ? 27.515 26.093 27.787 1.00 70.37 960 LYS A CA 1
ATOM 717 C C . LYS A 1 96 ? 28.787 26.012 28.632 1.00 83.31 960 LYS A C 1
ATOM 718 O O . LYS A 1 96 ? 28.973 26.808 29.552 1.00 85.95 960 LYS A O 1
ATOM 724 N N . TYR A 1 97 ? 29.663 25.060 28.323 1.00 73.87 961 TYR A N 1
ATOM 725 C CA . TYR A 1 97 ? 30.810 24.802 29.189 1.00 72.97 961 TYR A CA 1
ATOM 726 C C . TYR A 1 97 ? 32.122 25.367 28.656 1.00 70.20 961 TYR A C 1
ATOM 727 O O . TYR A 1 97 ? 33.193 24.990 29.120 1.00 78.83 961 TYR A O 1
ATOM 736 N N . GLY A 1 98 ? 32.036 26.279 27.695 1.00 70.60 962 GLY A N 1
ATOM 737 C CA . GLY A 1 98 ? 33.220 26.949 27.187 1.00 78.86 962 GLY A CA 1
ATOM 738 C C . GLY A 1 98 ? 34.207 26.012 26.515 1.00 76.96 962 GLY A C 1
ATOM 739 O O . GLY A 1 98 ? 33.818 25.001 25.928 1.00 76.54 962 GLY A O 1
ATOM 740 N N . SER A 1 99 ? 35.491 26.341 26.608 1.00 76.65 963 SER A N 1
ATOM 741 C CA . SER A 1 99 ? 36.516 25.578 25.907 1.00 71.50 963 SER A CA 1
ATOM 742 C C . SER A 1 99 ? 37.034 24.416 26.737 1.00 79.16 963 SER A C 1
ATOM 743 O O . SER A 1 99 ? 36.974 24.430 27.968 1.00 82.62 963 SER A O 1
ATOM 746 N N . LEU A 1 100 ? 37.552 23.412 26.040 1.00 77.26 964 LEU A N 1
ATOM 747 C CA . LEU A 1 100 ? 38.171 22.264 26.675 1.00 74.81 964 LEU A CA 1
ATOM 748 C C . LEU A 1 100 ? 39.377 22.691 27.508 1.00 85.24 964 LEU A C 1
ATOM 749 O O . LEU A 1 100 ? 39.671 22.092 28.542 1.00 93.70 964 LEU A O 1
ATOM 754 N N . GLU A 1 101 ? 40.069 23.734 27.058 1.00 82.10 965 GLU A N 1
ATOM 755 C CA . GLU A 1 101 ? 41.228 24.242 27.785 1.00 92.44 965 GLU A CA 1
ATOM 756 C C . GLU A 1 101 ? 40.812 24.870 29.115 1.00 99.95 965 GLU A C 1
ATOM 757 O O . GLU A 1 101 ? 41.514 24.738 30.115 1.00 115.25 965 GLU A O 1
ATOM 763 N N . ASP A 1 102 ? 39.672 25.555 29.118 1.00 99.97 966 ASP A N 1
ATOM 764 C CA . ASP A 1 102 ? 39.139 26.143 30.343 1.00 106.74 966 ASP A CA 1
ATOM 765 C C . ASP A 1 102 ? 38.858 25.059 31.371 1.00 115.67 966 ASP A C 1
ATOM 766 O O . ASP A 1 102 ? 39.247 25.169 32.533 1.00 129.79 966 ASP A O 1
ATOM 771 N N . VAL A 1 103 ? 38.183 24.006 30.926 1.00 109.33 967 VAL A N 1
ATOM 772 C CA . VAL A 1 103 ? 37.800 22.907 31.798 1.00 109.33 967 VAL A CA 1
ATOM 773 C C . VAL A 1 103 ? 39.014 22.137 32.313 1.00 114.91 967 VAL A C 1
ATOM 774 O O . VAL A 1 103 ? 39.069 21.759 33.483 1.00 123.73 967 VAL A O 1
ATOM 778 N N . LEU A 1 104 ? 39.993 21.920 31.442 1.00 112.53 968 LEU A N 1
ATOM 779 C CA . LEU A 1 104 ? 41.159 21.111 31.789 1.00 111.93 968 LEU A CA 1
ATOM 780 C C . LEU A 1 104 ? 42.235 21.863 32.569 1.00 121.15 968 LEU A C 1
ATOM 781 O O . LEU A 1 104 ? 42.954 21.267 33.373 1.00 129.02 968 LEU A O 1
ATOM 786 N N . HIS A 1 105 ? 42.355 23.165 32.330 1.00 120.60 969 HIS A N 1
ATOM 787 C CA . HIS A 1 105 ? 43.476 23.926 32.875 1.00 131.98 969 HIS A CA 1
ATOM 788 C C . HIS A 1 105 ? 43.053 25.156 33.677 1.00 137.42 969 HIS A C 1
ATOM 789 O O . HIS A 1 105 ? 43.817 26.114 33.797 1.00 142.87 969 HIS A O 1
ATOM 796 N N . ASP A 1 106 ? 41.844 25.126 34.228 1.00 132.59 970 ASP A N 1
ATOM 797 C CA . ASP A 1 106 ? 41.359 26.218 35.068 1.00 138.17 970 ASP A CA 1
ATOM 798 C C . ASP A 1 106 ? 40.197 25.762 35.943 1.00 137.90 970 ASP A C 1
ATOM 799 O O . ASP A 1 106 ? 39.717 24.636 35.801 1.00 137.78 970 ASP A O 1
ATOM 801 N N . PRO A 1 107 ? 39.745 26.642 36.851 1.00 135.94 971 PRO A N 1
ATOM 802 C CA . PRO A 1 107 ? 38.639 26.457 37.799 1.00 132.82 971 PRO A CA 1
ATOM 803 C C . PRO A 1 107 ? 38.726 25.134 38.557 1.00 132.49 971 PRO A C 1
ATOM 804 O O . PRO A 1 107 ? 39.140 25.132 39.717 1.00 138.08 971 PRO A O 1
ATOM 806 N N . GLY A 1 111 ? 36.054 23.372 38.986 1.00 155.95 975 GLY A N 1
ATOM 807 C CA . GLY A 1 111 ? 35.223 23.591 37.816 1.00 146.35 975 GLY A CA 1
ATOM 808 C C . GLY A 1 111 ? 34.317 22.413 37.517 1.00 144.62 975 GLY A C 1
ATOM 809 O O . GLY A 1 111 ? 33.499 22.018 38.348 1.00 155.76 975 GLY A O 1
ATOM 810 N N . VAL A 1 112 ? 34.464 21.852 36.321 1.00 133.12 976 VAL A N 1
ATOM 811 C CA . VAL A 1 112 ? 33.663 20.709 35.893 1.00 128.79 976 VAL A CA 1
ATOM 812 C C . VAL A 1 112 ? 34.559 19.511 35.583 1.00 125.38 976 VAL A C 1
ATOM 813 O O . VAL A 1 112 ? 35.503 19.616 34.801 1.00 119.39 976 VAL A O 1
ATOM 817 N N . LYS A 1 113 ? 34.260 18.373 36.201 1.00 126.83 977 LYS A N 1
ATOM 818 C CA . LYS A 1 113 ? 35.081 17.180 36.041 1.00 118.82 977 LYS A CA 1
ATOM 819 C C . LYS A 1 113 ? 34.719 16.387 34.786 1.00 111.89 977 LYS A C 1
ATOM 820 O O . LYS A 1 113 ? 33.556 16.055 34.563 1.00 110.59 977 LYS A O 1
ATOM 822 N N . LEU A 1 114 ? 35.725 16.091 33.968 1.00 106.37 978 LEU A N 1
ATOM 823 C CA . LEU A 1 114 ? 35.544 15.220 32.812 1.00 100.55 978 LEU A CA 1
ATOM 824 C C . LEU A 1 114 ? 36.155 13.844 33.076 1.00 106.50 978 LEU A C 1
ATOM 825 O O . LEU A 1 114 ? 37.373 13.682 33.001 1.00 108.50 978 LEU A O 1
ATOM 830 N N . ASN A 1 115 ? 35.321 12.853 33.385 1.00 107.72 979 ASN A N 1
ATOM 831 C CA . ASN A 1 115 ? 35.819 11.487 33.531 1.00 112.13 979 ASN A CA 1
ATOM 832 C C . ASN A 1 115 ? 36.210 10.936 32.165 1.00 108.67 979 ASN A C 1
ATOM 833 O O . ASN A 1 115 ? 36.014 11.607 31.148 1.00 104.93 979 ASN A O 1
ATOM 838 N N . TRP A 1 116 ? 36.756 9.724 32.129 1.00 105.42 980 TRP A N 1
ATOM 839 C CA . TRP A 1 116 ? 37.281 9.202 30.871 1.00 105.41 980 TRP A CA 1
ATOM 840 C C . TRP A 1 116 ? 36.198 9.000 29.817 1.00 90.36 980 TRP A C 1
ATOM 841 O O . TRP A 1 116 ? 36.433 9.246 28.636 1.00 88.24 980 TRP A O 1
ATOM 852 N N . SER A 1 117 ? 35.022 8.549 30.241 1.00 101.08 981 SER A N 1
ATOM 853 C CA . SER A 1 117 ? 33.902 8.357 29.324 1.00 99.29 981 SER A CA 1
ATOM 854 C C . SER A 1 117 ? 33.604 9.634 28.546 1.00 96.95 981 SER A C 1
ATOM 855 O O . SER A 1 117 ? 33.440 9.608 27.326 1.00 95.04 981 SER A O 1
ATOM 858 N N . THR A 1 118 ? 33.552 10.753 29.261 1.00 95.53 982 THR A N 1
ATOM 859 C CA . THR A 1 118 ? 33.291 12.047 28.645 1.00 89.53 982 THR A CA 1
ATOM 860 C C . THR A 1 118 ? 34.439 12.472 27.733 1.00 87.53 982 THR A C 1
ATOM 861 O O . THR A 1 118 ? 34.215 12.911 26.605 1.00 87.62 982 THR A O 1
ATOM 865 N N . ARG A 1 119 ? 35.667 12.336 28.226 1.00 89.95 983 ARG A N 1
ATOM 866 C CA . ARG A 1 119 ? 36.847 12.707 27.449 1.00 86.62 983 A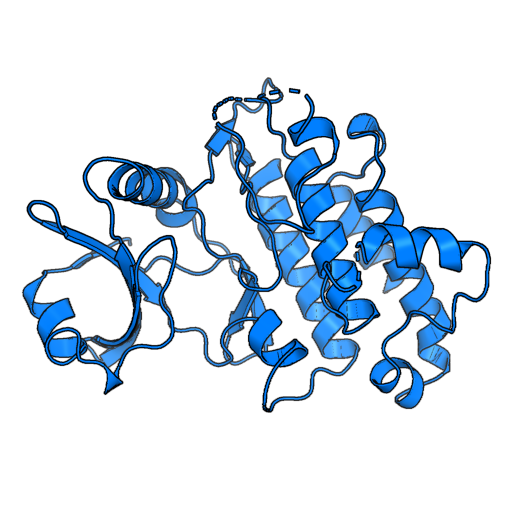RG A CA 1
ATOM 867 C C . ARG A 1 119 ? 36.932 11.904 26.155 1.00 80.63 983 ARG A C 1
ATOM 868 O O . ARG A 1 119 ? 37.337 12.426 25.117 1.00 81.73 983 ARG A O 1
ATOM 876 N N . ARG A 1 120 ? 36.547 10.633 26.227 1.00 89.86 984 ARG A N 1
ATOM 877 C CA . ARG A 1 120 ? 36.540 9.763 25.058 1.00 86.54 984 ARG A CA 1
ATOM 878 C C . ARG A 1 120 ? 35.541 10.267 24.025 1.00 79.92 984 ARG A C 1
ATOM 879 O O . ARG A 1 120 ? 35.819 10.272 22.825 1.00 76.97 984 ARG A O 1
ATOM 887 N N . LYS A 1 121 ? 34.377 10.700 24.502 1.00 80.13 985 LYS A N 1
ATOM 888 C CA . LYS A 1 121 ? 33.345 11.225 23.620 1.00 77.40 985 LYS A CA 1
ATOM 889 C C . LYS A 1 121 ? 33.809 12.528 22.985 1.00 72.52 985 LYS A C 1
ATOM 890 O O . LYS A 1 121 ? 33.514 12.808 21.822 1.00 72.89 985 LYS A O 1
ATOM 892 N N . ILE A 1 122 ? 34.546 13.323 23.754 1.00 70.89 986 ILE A N 1
ATOM 893 C CA . ILE A 1 122 ? 35.096 14.576 23.243 1.00 68.72 986 ILE A CA 1
ATOM 894 C C . ILE A 1 122 ? 36.128 14.285 22.156 1.00 70.20 986 ILE A C 1
ATOM 895 O O . ILE A 1 122 ? 36.152 14.952 21.122 1.00 60.36 986 ILE A O 1
ATOM 900 N N . ALA A 1 123 ? 36.952 13.264 22.382 1.00 71.37 987 ALA A N 1
ATOM 901 C CA . ALA A 1 123 ? 37.971 12.867 21.414 1.00 70.85 987 ALA A CA 1
ATOM 902 C C . ALA A 1 123 ? 37.335 12.392 20.113 1.00 67.54 987 ALA A C 1
ATOM 903 O O . ALA A 1 123 ? 37.786 12.738 19.025 1.00 66.03 987 ALA A O 1
ATOM 905 N N . ILE A 1 124 ? 36.283 11.593 20.238 1.00 71.04 988 ILE A N 1
ATOM 906 C CA . ILE A 1 124 ? 35.573 11.072 19.078 1.00 70.03 988 ILE A CA 1
ATOM 907 C C . ILE A 1 124 ? 34.858 12.192 18.333 1.00 64.81 988 ILE A C 1
ATOM 908 O O . ILE A 1 124 ? 34.968 12.308 17.111 1.00 64.48 988 ILE A O 1
ATOM 913 N N . GLY A 1 125 ? 34.134 13.021 19.076 1.00 58.34 989 GLY A N 1
ATOM 914 C CA . GLY A 1 125 ? 33.388 14.113 18.481 1.00 63.11 989 GLY A CA 1
ATOM 915 C C . GLY A 1 125 ? 34.278 15.083 17.727 1.00 64.55 989 GLY A C 1
ATOM 916 O O . GLY A 1 125 ? 33.999 15.437 16.580 1.00 62.83 989 GLY A O 1
ATOM 917 N N . SER A 1 126 ? 35.364 15.510 18.361 1.00 64.84 990 SER A N 1
ATOM 918 C CA . SER A 1 126 ? 36.272 16.454 17.716 1.00 64.68 990 SER A CA 1
ATOM 919 C C . SER A 1 126 ? 36.916 15.814 16.478 1.00 62.84 990 SER A C 1
ATOM 920 O O . SER A 1 126 ? 37.113 16.481 15.461 1.00 56.71 990 SER A O 1
ATOM 923 N N . ALA A 1 127 ? 37.210 14.517 16.557 1.00 58.82 991 ALA A N 1
ATOM 924 C CA . ALA A 1 127 ? 37.781 13.788 15.421 1.00 50.62 991 ALA A CA 1
ATOM 925 C C . ALA A 1 127 ? 36.798 13.739 14.255 1.00 61.17 991 ALA A C 1
ATOM 926 O O . ALA A 1 127 ? 37.194 13.887 13.096 1.00 59.84 991 ALA A O 1
ATOM 928 N N . ARG A 1 128 ? 35.519 13.532 14.568 1.00 57.43 992 ARG A N 1
ATOM 929 C CA . ARG A 1 128 ? 34.467 13.478 13.551 1.00 60.69 992 ARG A CA 1
ATOM 930 C C . ARG A 1 128 ? 34.300 14.825 12.847 1.00 57.05 992 ARG A C 1
ATOM 931 O O . ARG A 1 128 ? 34.139 14.881 11.627 1.00 59.37 992 ARG A O 1
ATOM 939 N N . GLY A 1 129 ? 34.336 15.906 13.617 1.00 55.32 993 GLY A N 1
ATOM 940 C CA . GLY A 1 129 ? 34.228 17.244 13.052 1.00 56.02 993 GLY A CA 1
ATOM 941 C C . GLY A 1 129 ? 35.338 17.510 12.052 1.00 56.50 993 GLY A C 1
ATOM 942 O O . GLY A 1 129 ? 35.102 18.003 10.949 1.00 57.58 993 GLY A O 1
ATOM 943 N N . LEU A 1 130 ? 36.557 17.159 12.442 1.00 57.44 994 LEU A N 1
ATOM 944 C CA . LEU A 1 130 ? 37.730 17.325 11.590 1.00 58.94 994 LEU A CA 1
ATOM 945 C C . LEU A 1 130 ? 37.675 16.417 10.359 1.00 57.81 994 LEU A C 1
ATOM 946 O O . LEU A 1 130 ? 38.011 16.839 9.248 1.00 56.80 994 LEU A O 1
ATOM 951 N N . ALA A 1 131 ? 37.256 15.168 10.553 1.00 53.64 995 ALA A N 1
ATOM 952 C CA . ALA A 1 131 ? 37.098 14.242 9.438 1.00 55.65 995 ALA A CA 1
ATOM 953 C C . ALA A 1 131 ? 36.115 14.791 8.406 1.00 58.32 995 ALA A C 1
ATOM 954 O O . ALA A 1 131 ? 36.306 14.634 7.197 1.00 59.75 995 ALA A O 1
ATOM 956 N N . PHE A 1 132 ? 35.057 15.428 8.893 1.00 56.37 996 PHE A N 1
ATOM 957 C CA . PHE A 1 132 ? 34.066 16.043 8.015 1.00 59.70 996 PHE A CA 1
ATOM 958 C C . PHE A 1 132 ? 34.721 17.138 7.161 1.00 56.85 996 PHE A C 1
ATOM 959 O O . PHE A 1 132 ? 34.494 17.208 5.954 1.00 62.83 996 PHE A O 1
ATOM 967 N N . LEU A 1 133 ? 35.548 17.973 7.785 1.00 57.35 997 LEU A N 1
ATOM 968 C CA . LEU A 1 133 ? 36.280 19.013 7.060 1.00 55.29 997 LEU A CA 1
ATOM 969 C C . LEU A 1 133 ? 37.198 18.434 5.988 1.00 56.99 997 LEU A C 1
ATOM 970 O O . LEU A 1 133 ? 37.282 18.972 4.883 1.00 58.20 997 LEU A O 1
ATOM 975 N N . HIS A 1 134 ? 37.872 17.329 6.308 1.00 53.31 998 HIS A N 1
ATOM 976 C CA . HIS A 1 134 ? 38.897 16.771 5.424 1.00 59.75 998 HIS A CA 1
ATOM 977 C C . HIS A 1 134 ? 38.354 15.871 4.323 1.00 67.96 998 HIS A C 1
ATOM 978 O O . HIS A 1 134 ? 38.963 15.754 3.260 1.00 67.38 998 HIS A O 1
ATOM 985 N N . HIS A 1 135 ? 37.227 15.213 4.571 1.00 65.47 999 HIS A N 1
ATOM 986 C CA . HIS A 1 135 ? 36.787 14.176 3.646 1.00 71.23 999 HIS A CA 1
ATOM 987 C C . HIS A 1 135 ? 35.409 14.432 3.059 1.00 71.77 999 HIS A C 1
ATOM 988 O O . HIS A 1 135 ? 35.194 14.206 1.874 1.00 76.45 999 HIS A O 1
ATOM 995 N N . ASN A 1 136 ? 34.479 14.914 3.873 1.00 66.22 1000 ASN A N 1
ATOM 996 C CA . ASN A 1 136 ? 33.123 15.132 3.385 1.00 76.38 1000 ASN A CA 1
ATOM 997 C C . ASN A 1 136 ? 32.969 16.462 2.649 1.00 83.04 1000 ASN A C 1
ATOM 998 O O . ASN A 1 136 ? 32.088 16.606 1.802 1.00 86.56 1000 ASN A O 1
ATOM 1003 N N . CYS A 1 137 ? 33.825 17.430 2.967 1.00 72.22 1001 CYS A N 1
ATOM 1004 C CA . CYS A 1 137 ? 33.776 18.729 2.298 1.00 74.70 1001 CYS A CA 1
ATOM 1005 C C . CYS A 1 137 ? 34.652 18.760 1.046 1.00 78.11 1001 CYS A C 1
ATOM 1006 O O . CYS A 1 137 ? 35.811 18.346 1.074 1.00 76.49 1001 CYS A O 1
ATOM 1009 N N . SER A 1 138 ? 34.084 19.252 -0.050 1.00 81.24 1002 SER A N 1
ATOM 1010 C CA . SER A 1 138 ? 34.841 19.483 -1.273 1.00 87.11 1002 SER A CA 1
ATOM 1011 C C . SER A 1 138 ? 34.526 20.876 -1.808 1.00 94.13 1002 SER A C 1
ATOM 1012 O O . SER A 1 138 ? 33.398 21.139 -2.222 1.00 100.86 1002 SER A O 1
ATOM 1015 N N . PRO A 1 139 ? 35.520 21.781 -1.802 1.00 92.56 1003 PRO A N 1
ATOM 1016 C CA . PRO A 1 139 ? 36.924 21.594 -1.408 1.00 86.13 1003 PRO A CA 1
ATOM 1017 C C . PRO A 1 139 ? 37.111 21.250 0.069 1.00 76.94 1003 PRO A C 1
ATOM 1018 O O . PRO A 1 139 ? 36.290 21.641 0.898 1.00 70.71 1003 PRO A O 1
ATOM 1022 N N . HIS A 1 140 ? 38.172 20.511 0.381 1.00 68.53 1004 HIS A N 1
ATOM 1023 C CA . HIS A 1 140 ? 38.490 20.181 1.764 1.00 61.41 1004 HIS A CA 1
ATOM 1024 C C . HIS A 1 140 ? 38.793 21.442 2.546 1.00 65.39 1004 HIS A C 1
ATOM 1025 O O . HIS A 1 140 ? 39.244 22.447 1.985 1.00 65.26 1004 HIS A O 1
ATOM 1032 N N . ILE A 1 141 ? 38.550 21.382 3.848 1.00 57.52 1005 ILE A N 1
ATOM 1033 C CA . ILE A 1 141 ? 38.883 22.484 4.720 1.00 60.35 1005 ILE A CA 1
ATOM 1034 C C . ILE A 1 141 ? 40.031 22.082 5.633 1.00 62.05 1005 ILE A C 1
ATOM 1035 O O . ILE A 1 141 ? 39.980 21.052 6.308 1.00 56.16 1005 ILE A O 1
ATOM 1040 N N . ILE A 1 142 ? 41.079 22.897 5.614 1.00 56.04 1006 ILE A N 1
ATOM 1041 C CA . ILE A 1 142 ? 42.204 22.756 6.526 1.00 55.08 1006 ILE A CA 1
ATOM 1042 C C . ILE A 1 142 ? 42.034 23.793 7.629 1.00 56.76 1006 ILE A C 1
ATOM 1043 O O . ILE A 1 142 ? 42.044 24.997 7.358 1.00 56.10 1006 ILE A O 1
ATOM 1048 N N . HIS A 1 143 ? 41.858 23.333 8.864 1.00 51.35 1007 HIS A N 1
ATOM 1049 C CA . HIS A 1 143 ? 41.544 24.231 9.981 1.00 55.02 1007 HIS A CA 1
ATOM 1050 C C . HIS A 1 143 ? 42.733 25.129 10.342 1.00 63.18 1007 HIS A C 1
ATOM 1051 O O . HIS A 1 143 ? 42.578 26.343 10.523 1.00 53.81 1007 HIS A O 1
ATOM 1058 N N . ARG A 1 144 ? 43.908 24.503 10.445 1.00 50.06 1008 ARG A N 1
ATOM 1059 C CA . ARG A 1 144 ? 45.195 25.156 10.724 1.00 54.88 1008 ARG A CA 1
ATOM 1060 C C . ARG A 1 144 ? 45.391 25.686 12.144 1.00 59.32 1008 ARG A C 1
ATOM 1061 O O . ARG A 1 144 ? 46.468 26.182 12.459 1.00 62.12 1008 ARG A O 1
ATOM 1069 N N . ASP A 1 145 ? 44.396 25.584 13.016 1.00 59.60 1009 ASP A N 1
ATOM 1070 C CA . ASP A 1 145 ? 44.629 26.034 14.389 1.00 63.80 1009 ASP A CA 1
ATOM 1071 C C . ASP A 1 145 ? 43.869 25.181 15.393 1.00 55.65 1009 ASP A C 1
ATOM 1072 O O . ASP A 1 145 ? 43.293 25.689 16.357 1.00 60.06 1009 ASP A O 1
ATOM 1077 N N . MET A 1 146 ? 43.886 23.877 15.164 1.00 57.16 1010 MET A N 1
ATOM 1078 C CA . MET A 1 146 ? 43.310 22.937 16.107 1.00 54.45 1010 MET A CA 1
ATOM 1079 C C . MET A 1 146 ? 44.102 22.978 17.407 1.00 62.21 1010 MET A C 1
ATOM 1080 O O . MET A 1 146 ? 45.339 22.950 17.400 1.00 59.41 1010 MET A O 1
ATOM 1085 N N . LYS A 1 147 ? 43.372 23.072 18.515 1.00 62.28 1011 LYS A N 1
ATOM 1086 C CA . LYS A 1 147 ? 43.941 23.154 19.857 1.00 63.92 1011 LYS A CA 1
ATOM 1087 C C . LYS A 1 147 ? 42.800 23.074 20.863 1.00 65.85 1011 LYS A C 1
ATOM 1088 O O . LYS A 1 147 ? 41.627 23.140 20.484 1.00 69.15 1011 LYS A O 1
ATOM 1094 N N . SER A 1 148 ? 43.137 22.943 22.141 1.00 63.84 1012 SER A N 1
ATOM 1095 C CA . SER A 1 148 ? 42.127 22.663 23.154 1.00 68.32 1012 SER A CA 1
ATOM 1096 C C . SER A 1 148 ? 41.215 23.856 23.404 1.00 66.13 1012 SER A C 1
ATOM 1097 O O . SER A 1 148 ? 40.055 23.679 23.780 1.00 68.29 1012 SER A O 1
ATOM 1100 N N . SER A 1 149 ? 41.728 25.067 23.194 1.00 68.34 1013 SER A N 1
ATOM 1101 C CA . SER A 1 149 ? 40.908 26.265 23.359 1.00 72.07 1013 SER A CA 1
ATOM 1102 C C . SER A 1 149 ? 39.929 26.420 22.194 1.00 66.62 1013 SER A C 1
ATOM 1103 O O . SER A 1 149 ? 39.006 27.222 22.257 1.00 68.26 1013 SER A O 1
ATOM 1106 N N . ASN A 1 150 ? 40.133 25.643 21.135 1.00 62.23 1014 ASN A N 1
ATOM 1107 C CA . ASN A 1 150 ? 39.260 25.691 19.967 1.00 55.88 1014 ASN A CA 1
ATOM 1108 C C . ASN A 1 150 ? 38.371 24.455 19.869 1.00 63.91 1014 ASN A C 1
ATOM 1109 O O . ASN A 1 150 ? 37.786 24.175 18.827 1.00 63.89 1014 ASN A O 1
ATOM 1114 N N . VAL A 1 151 ? 38.287 23.709 20.962 1.00 57.15 1015 VAL A N 1
ATOM 1115 C CA . VAL A 1 151 ? 37.308 22.645 21.080 1.00 61.35 1015 VAL A CA 1
ATOM 1116 C C . VAL A 1 151 ? 36.312 23.099 22.132 1.00 62.02 1015 VAL A C 1
ATOM 1117 O O . VAL A 1 151 ? 36.652 23.181 23.311 1.00 63.89 1015 VAL A O 1
ATOM 1121 N N . LEU A 1 152 ? 35.096 23.432 21.708 1.00 61.50 1016 LEU A N 1
ATOM 1122 C CA . LEU A 1 152 ? 34.086 23.917 22.643 1.00 65.55 1016 LEU A CA 1
ATOM 1123 C C . LEU A 1 152 ? 33.195 22.771 23.114 1.00 60.50 1016 LEU A C 1
ATOM 1124 O O . LEU A 1 152 ? 33.077 21.751 22.435 1.00 61.74 1016 LEU A O 1
ATOM 1129 N N . LEU A 1 153 ? 32.568 22.954 24.273 1.00 66.02 1017 LEU A N 1
ATOM 1130 C CA . LEU A 1 153 ? 31.733 21.926 24.878 1.00 68.33 1017 LEU A CA 1
ATOM 1131 C C . LEU A 1 153 ? 30.320 22.440 25.154 1.00 73.06 1017 LEU A C 1
ATOM 1132 O O . LEU A 1 153 ? 30.129 23.336 25.978 1.00 81.84 1017 LEU A O 1
ATOM 1137 N N . ASP A 1 154 ? 29.328 21.869 24.475 1.00 72.01 1018 ASP A N 1
ATOM 1138 C CA . ASP A 1 154 ? 27.945 22.296 24.674 1.00 75.15 1018 ASP A CA 1
ATOM 1139 C C . ASP A 1 154 ? 27.363 21.724 25.962 1.00 79.87 1018 ASP A C 1
ATOM 1140 O O . ASP A 1 154 ? 28.082 21.144 26.776 1.00 86.55 1018 ASP A O 1
ATOM 1145 N N . GLU A 1 155 ? 26.053 21.883 26.124 1.00 86.37 1019 GLU A N 1
ATOM 1146 C CA . GLU A 1 155 ? 25.354 21.488 27.341 1.00 88.33 1019 GLU A CA 1
ATOM 1147 C C . GLU A 1 155 ? 25.458 19.984 27.626 1.00 84.68 1019 GLU A C 1
ATOM 1148 O O . GLU A 1 155 ? 25.324 19.555 28.770 1.00 88.75 1019 GLU A O 1
ATOM 1154 N N . ASN A 1 156 ? 25.694 19.194 26.584 1.00 86.94 1020 ASN A N 1
ATOM 1155 C CA . ASN A 1 156 ? 25.811 17.744 26.722 1.00 98.19 1020 ASN A CA 1
ATOM 1156 C C . ASN A 1 156 ? 27.265 17.287 26.777 1.00 94.85 1020 ASN A C 1
ATOM 1157 O O . ASN A 1 156 ? 27.549 16.091 26.707 1.00 96.09 1020 ASN A O 1
ATOM 1162 N N . LEU A 1 157 ? 28.173 18.251 26.902 1.00 91.08 1021 LEU A N 1
ATOM 1163 C CA . LEU A 1 157 ? 29.615 18.009 26.851 1.00 84.87 1021 LEU A CA 1
ATOM 1164 C C . LEU A 1 157 ? 30.016 17.323 25.548 1.00 83.02 1021 LEU A C 1
ATOM 1165 O O . LEU A 1 157 ? 30.971 16.552 25.505 1.00 83.56 1021 LEU A O 1
ATOM 1170 N N . GLU A 1 158 ? 29.275 17.617 24.486 1.00 80.82 1022 GLU A N 1
ATOM 1171 C CA . GLU A 1 158 ? 29.657 17.211 23.141 1.00 75.90 1022 GLU A CA 1
ATOM 1172 C C . GLU A 1 158 ? 30.683 18.210 22.602 1.00 80.31 1022 GLU A C 1
ATOM 1173 O O . GLU A 1 158 ? 30.545 19.424 22.803 1.00 70.62 1022 GLU A O 1
ATOM 1179 N N . ALA A 1 159 ? 31.711 17.700 21.929 1.00 71.34 1023 ALA A N 1
ATOM 1180 C CA . ALA A 1 159 ? 32.775 18.543 21.389 1.00 67.39 1023 ALA A CA 1
ATOM 1181 C C . ALA A 1 159 ? 32.346 19.251 20.108 1.00 66.59 1023 ALA A C 1
ATOM 1182 O O . ALA A 1 159 ? 31.756 18.641 19.216 1.00 65.03 1023 ALA A O 1
ATOM 1184 N N . ARG A 1 160 ? 32.635 20.545 20.014 1.00 59.66 1024 ARG A N 1
ATOM 1185 C CA . ARG A 1 160 ? 32.326 21.287 18.801 1.00 58.22 1024 ARG A CA 1
ATOM 1186 C C . ARG A 1 160 ? 33.523 22.159 18.422 1.00 59.32 1024 ARG A C 1
ATOM 1187 O O . ARG A 1 160 ? 33.947 23.035 19.183 1.00 62.92 1024 ARG A O 1
ATOM 1195 N N . VAL A 1 161 ? 34.078 21.892 17.245 1.00 56.15 1025 VAL A N 1
ATOM 1196 C CA . VAL A 1 161 ? 35.301 22.547 16.802 1.00 56.84 1025 VAL A CA 1
ATOM 1197 C C . VAL A 1 161 ? 34.992 23.978 16.364 1.00 58.91 1025 VAL A C 1
ATOM 1198 O O . VAL A 1 161 ? 33.991 24.232 15.687 1.00 56.37 1025 VAL A O 1
ATOM 1202 N N . SER A 1 162 ? 35.847 24.910 16.774 1.00 58.72 1026 SER A N 1
ATOM 1203 C CA . SER A 1 162 ? 35.634 26.327 16.507 1.00 58.29 1026 SER A CA 1
ATOM 1204 C C . SER A 1 162 ? 36.901 27.017 16.015 1.00 58.35 1026 SER A C 1
ATOM 1205 O O . SER A 1 162 ? 37.963 26.395 15.915 1.00 56.49 1026 SER A O 1
ATOM 1208 N N . ASP A 1 163 ? 36.758 28.311 15.736 1.00 53.70 1027 ASP A N 1
ATOM 1209 C CA . ASP A 1 163 ? 37.830 29.216 15.293 1.00 56.45 1027 ASP A CA 1
ATOM 1210 C C . ASP A 1 163 ? 38.415 28.805 13.946 1.00 55.68 1027 ASP A C 1
ATOM 1211 O O . ASP A 1 163 ? 39.469 28.165 13.864 1.00 53.78 1027 ASP A O 1
ATOM 1216 N N . PHE A 1 164 ? 37.714 29.198 12.891 1.00 53.76 1028 PHE A N 1
ATOM 1217 C CA . PHE A 1 164 ? 38.127 28.953 11.519 1.00 50.99 1028 PHE A CA 1
ATOM 1218 C C . PHE A 1 164 ? 38.791 30.188 10.927 1.00 53.11 1028 PHE A C 1
ATOM 1219 O O . PHE A 1 164 ? 38.881 30.321 9.708 1.00 61.24 1028 PHE A O 1
ATOM 1227 N N . GLY A 1 165 ? 39.260 31.087 11.792 1.00 53.38 1029 GLY A N 1
ATOM 1228 C CA . GLY A 1 165 ? 39.854 32.342 11.350 1.00 59.87 1029 GLY A CA 1
ATOM 1229 C C . GLY A 1 165 ? 41.090 32.174 10.474 1.00 68.16 1029 GLY A C 1
ATOM 1230 O O . GLY A 1 165 ? 41.436 33.064 9.699 1.00 72.77 1029 GLY A O 1
ATOM 1231 N N . MET A 1 166 ? 41.754 31.030 10.593 1.00 65.84 1030 MET A N 1
ATOM 1232 C CA A MET A 1 166 ? 42.922 30.773 9.756 0.57 67.35 1030 MET A CA 1
ATOM 1233 C CA B MET A 1 166 ? 42.955 30.713 9.824 0.43 65.55 1030 MET A CA 1
ATOM 1234 C C . MET A 1 166 ? 42.696 29.597 8.810 1.00 65.35 1030 MET A C 1
ATOM 1235 O O . MET A 1 166 ? 43.617 29.143 8.121 1.00 62.57 1030 MET A O 1
ATOM 1244 N N . ALA A 1 167 ? 41.454 29.133 8.738 1.00 59.18 1031 ALA A N 1
ATOM 1245 C CA . ALA A 1 167 ? 41.136 27.985 7.894 1.00 59.18 1031 ALA A CA 1
ATOM 1246 C C . ALA A 1 167 ? 41.295 28.321 6.418 1.00 61.20 1031 ALA A C 1
ATOM 1247 O O . ALA A 1 167 ? 41.129 29.470 6.018 1.00 58.17 1031 ALA A O 1
ATOM 1249 N N . ARG A 1 168 ? 41.636 27.315 5.615 1.00 58.93 1032 ARG A N 1
ATOM 1250 C CA . ARG A 1 168 ? 41.789 27.500 4.176 1.00 57.86 1032 ARG A CA 1
ATOM 1251 C C . ARG A 1 168 ? 41.113 26.389 3.379 1.00 66.00 1032 ARG A C 1
ATOM 1252 O O . ARG A 1 168 ? 40.967 25.259 3.853 1.00 63.49 1032 ARG A O 1
ATOM 1260 N N . LEU A 1 169 ? 40.719 26.719 2.155 1.00 67.79 1033 LEU A N 1
ATOM 1261 C CA . LEU A 1 169 ? 40.151 25.749 1.231 1.00 69.32 1033 LEU A CA 1
ATOM 1262 C C . LEU A 1 169 ? 41.240 25.091 0.399 1.00 71.81 1033 LEU A C 1
ATOM 1263 O O . LEU A 1 169 ? 42.116 25.771 -0.130 1.00 76.93 1033 LEU A O 1
ATOM 1268 N N . MET A 1 170 ? 41.189 23.766 0.288 1.00 68.85 1034 MET A N 1
ATOM 1269 C CA . MET A 1 170 ? 42.103 23.047 -0.594 1.00 70.18 1034 MET A CA 1
ATOM 1270 C C . MET A 1 170 ? 41.348 22.111 -1.525 1.00 79.40 1034 MET A C 1
ATOM 1271 O O . MET A 1 170 ? 40.496 21.338 -1.083 1.00 78.95 1034 MET A O 1
ATOM 1276 N N . SER A 1 171 ? 41.671 22.188 -2.812 1.00 83.43 1035 SER A N 1
ATOM 1277 C CA . SER A 1 171 ? 41.110 21.287 -3.810 1.00 87.45 1035 SER A CA 1
ATOM 1278 C C . SER A 1 171 ? 41.323 19.828 -3.426 1.00 90.66 1035 SER A C 1
ATOM 1279 O O . SER A 1 171 ? 42.366 19.466 -2.879 1.00 86.31 1035 SER A O 1
ATOM 1282 N N . ALA A 1 172 ? 40.331 18.996 -3.721 1.00 92.22 1036 ALA A N 1
ATOM 1283 C CA . ALA A 1 172 ? 40.403 17.573 -3.410 1.00 89.85 1036 ALA A CA 1
ATOM 1284 C C . ALA A 1 172 ? 41.440 16.863 -4.276 1.00 89.50 1036 ALA A C 1
ATOM 1285 O O . ALA A 1 172 ? 41.841 15.741 -3.976 1.00 89.05 1036 ALA A O 1
ATOM 1287 N N . MET A 1 173 ? 41.866 17.522 -5.350 1.00 91.27 1037 MET A N 1
ATOM 1288 C CA . MET A 1 173 ? 42.863 16.957 -6.252 1.00 91.60 1037 MET A CA 1
ATOM 1289 C C . MET A 1 173 ? 44.286 17.263 -5.789 1.00 93.03 1037 MET A C 1
ATOM 1290 O O . MET A 1 173 ? 45.252 16.911 -6.465 1.00 100.07 1037 MET A O 1
ATOM 1292 N N . ASP A 1 174 ? 44.413 17.915 -4.637 1.00 89.34 1038 ASP A N 1
ATOM 1293 C CA . ASP A 1 174 ? 45.727 18.283 -4.114 1.00 90.09 1038 ASP A CA 1
ATOM 1294 C C . ASP A 1 174 ? 46.031 17.605 -2.781 1.00 84.93 1038 ASP A C 1
ATOM 1295 O O . ASP A 1 174 ? 45.125 17.208 -2.047 1.00 83.81 1038 ASP A O 1
ATOM 1311 N N . HIS A 1 176 ? 48.430 19.130 -0.701 1.00 76.42 1040 HIS A N 1
ATOM 1312 C CA . HIS A 1 176 ? 48.793 20.236 0.179 1.00 70.11 1040 HIS A CA 1
ATOM 1313 C C . HIS A 1 176 ? 48.349 21.576 -0.395 1.00 73.23 1040 HIS A C 1
ATOM 1314 O O . HIS A 1 176 ? 47.933 21.665 -1.550 1.00 76.29 1040 HIS A O 1
ATOM 1321 N N . LEU A 1 177 ? 48.449 22.615 0.425 1.00 71.41 1041 LEU A N 1
ATOM 1322 C CA . LEU A 1 177 ? 48.137 23.969 -0.005 1.00 74.27 1041 LEU A CA 1
ATOM 1323 C C . LEU A 1 177 ? 49.280 24.909 0.350 1.00 72.96 1041 LEU A C 1
ATOM 1324 O O . LEU A 1 177 ? 49.709 24.973 1.501 1.00 74.09 1041 LEU A O 1
ATOM 1339 N N . VAL A 1 179 ? 50.715 28.403 1.196 1.00 80.11 1043 VAL A N 1
ATOM 1340 C CA . VAL A 1 179 ? 50.148 29.607 1.785 1.00 80.54 1043 VAL A CA 1
ATOM 1341 C C . VAL A 1 179 ? 51.180 30.725 1.902 1.00 88.81 1043 VAL A C 1
ATOM 1342 O O . VAL A 1 179 ? 52.348 30.553 1.536 1.00 84.92 1043 VAL A O 1
ATOM 1356 N N . THR A 1 181 ? 51.645 32.617 4.881 1.00 91.56 1045 THR A N 1
ATOM 1357 C CA . THR A 1 181 ? 52.130 32.793 6.243 1.00 89.74 1045 THR A CA 1
ATOM 1358 C C . THR A 1 181 ? 52.184 31.481 7.014 1.00 88.30 1045 THR A C 1
ATOM 1359 O O . THR A 1 181 ? 51.604 30.478 6.600 1.00 82.45 1045 THR A O 1
ATOM 1363 N N . LEU A 1 182 ? 52.882 31.506 8.145 1.00 89.77 1046 LEU A N 1
ATOM 1364 C CA . LEU A 1 182 ? 52.849 30.403 9.097 1.00 89.13 1046 LEU A CA 1
ATOM 1365 C C . LEU A 1 182 ? 51.722 30.615 10.101 1.00 88.97 1046 LEU A C 1
ATOM 1366 O O . LEU A 1 182 ? 51.745 31.564 10.883 1.00 95.86 1046 LEU A O 1
ATOM 1371 N N . ALA A 1 183 ? 50.733 29.731 10.071 1.00 81.67 1047 ALA A N 1
ATOM 1372 C CA . ALA A 1 183 ? 49.615 29.811 11.002 1.00 82.19 1047 ALA A CA 1
ATOM 1373 C C . ALA A 1 183 ? 49.696 28.703 12.045 1.00 83.86 1047 ALA A C 1
ATOM 1374 O O . ALA A 1 183 ? 50.178 27.606 11.759 1.00 88.58 1047 ALA A O 1
ATOM 1376 N N . GLY A 1 184 ? 49.226 28.996 13.254 1.00 79.21 1048 GLY A N 1
ATOM 1377 C CA . GLY A 1 184 ? 49.165 28.001 14.310 1.00 73.20 1048 GLY A CA 1
ATOM 1378 C C . GLY A 1 184 ? 49.420 28.561 15.698 1.00 76.91 1048 GLY A C 1
ATOM 1379 O O . GLY A 1 184 ? 49.480 29.775 15.899 1.00 73.02 1048 GLY A O 1
ATOM 1380 N N . THR A 1 185 ? 49.577 27.658 16.660 1.00 70.04 1049 THR A N 1
ATOM 1381 C CA . THR A 1 185 ? 49.797 28.023 18.052 1.00 75.56 1049 THR A CA 1
ATOM 1382 C C . THR A 1 185 ? 50.942 27.196 18.630 1.00 73.90 1049 THR A C 1
ATOM 1383 O O . THR A 1 185 ? 50.987 25.983 18.419 1.00 76.06 1049 THR A O 1
ATOM 1387 N N . PRO A 1 186 ? 51.878 27.849 19.341 1.00 78.42 1050 PRO A N 1
ATOM 1388 C CA . PRO A 1 186 ? 52.983 27.160 20.019 1.00 85.94 1050 PRO A CA 1
ATOM 1389 C C . PRO A 1 186 ? 52.521 25.934 20.805 1.00 87.54 1050 PRO A C 1
ATOM 1390 O O . PRO A 1 186 ? 51.613 26.031 21.634 1.00 89.47 1050 PRO A O 1
ATOM 1394 N N . GLY A 1 187 ? 53.140 24.792 20.527 1.00 81.90 1051 GLY A N 1
ATOM 1395 C CA . GLY A 1 187 ? 52.753 23.542 21.150 1.00 82.45 1051 GLY A CA 1
ATOM 1396 C C . GLY A 1 187 ? 51.926 22.664 20.231 1.00 74.71 1051 GLY A C 1
ATOM 1397 O O . GLY A 1 187 ? 51.770 21.470 20.486 1.00 81.08 1051 GLY A O 1
ATOM 1398 N N . TYR A 1 188 ? 51.406 23.249 19.153 1.00 64.86 1052 TYR A N 1
ATOM 1399 C CA . TYR A 1 188 ? 50.506 22.535 18.248 1.00 64.85 1052 TYR A CA 1
ATOM 1400 C C . TYR A 1 188 ? 50.988 22.501 16.803 1.00 60.21 1052 TYR A C 1
ATOM 1401 O O . TYR A 1 188 ? 50.428 21.778 15.976 1.00 60.96 1052 TYR A O 1
ATOM 1410 N N . VAL A 1 189 ? 52.005 23.296 16.490 1.00 66.03 1053 VAL A N 1
ATOM 1411 C CA . VAL A 1 189 ? 52.457 23.411 15.108 1.00 65.25 1053 VAL A CA 1
ATOM 1412 C C . VAL A 1 189 ? 53.107 22.119 14.617 1.00 69.11 1053 VAL A C 1
ATOM 1413 O O . VAL A 1 189 ? 54.030 21.605 15.249 1.00 71.09 1053 VAL A O 1
ATOM 1417 N N . PRO A 1 190 ? 52.613 21.583 13.491 1.00 62.89 1054 PRO A N 1
ATOM 1418 C CA . PRO A 1 190 ? 53.282 20.451 12.843 1.00 64.58 1054 PRO A CA 1
ATOM 1419 C C . PRO A 1 190 ? 54.715 20.836 12.490 1.00 68.18 1054 PRO A C 1
ATOM 1420 O O . PRO A 1 190 ? 54.937 21.953 12.011 1.00 66.09 1054 PRO A O 1
ATOM 1424 N N . PRO A 1 191 ? 55.681 19.940 12.750 1.00 70.26 1055 PRO A N 1
ATOM 1425 C CA . PRO A 1 191 ? 57.093 20.269 12.528 1.00 71.96 1055 PRO A CA 1
ATOM 1426 C C . PRO A 1 191 ? 57.373 20.715 11.098 1.00 75.47 1055 PRO A C 1
ATOM 1427 O O . PRO A 1 191 ? 58.228 21.575 10.893 1.00 73.18 1055 PRO A O 1
ATOM 1431 N N . GLU A 1 192 ? 56.654 20.168 10.123 1.00 67.73 1056 GLU A N 1
ATOM 1432 C CA . GLU A 1 192 ? 56.929 20.529 8.738 1.00 74.80 1056 GLU A CA 1
ATOM 1433 C C . GLU A 1 192 ? 56.388 21.923 8.401 1.00 74.03 1056 GLU A C 1
ATOM 1434 O O . GLU A 1 192 ? 56.786 22.507 7.396 1.00 73.37 1056 GLU A O 1
ATOM 1440 N N . TYR A 1 193 ? 55.503 22.465 9.237 1.00 63.24 1057 TYR A N 1
ATOM 1441 C CA . TYR A 1 193 ? 55.005 23.824 9.008 1.00 68.58 1057 TYR A CA 1
ATOM 1442 C C . TYR A 1 193 ? 56.104 24.852 9.257 1.00 75.48 1057 TYR A C 1
ATOM 1443 O O . TYR A 1 193 ? 56.053 25.956 8.721 1.00 82.35 1057 TYR A O 1
ATOM 1452 N N . TYR A 1 194 ? 57.097 24.490 10.066 1.00 76.60 1058 TYR A N 1
ATOM 1453 C CA . TYR A 1 194 ? 58.226 25.382 10.328 1.00 86.77 1058 TYR A CA 1
ATOM 1454 C C . TYR A 1 194 ? 59.219 25.409 9.171 1.00 91.77 1058 TYR A C 1
ATOM 1455 O O . TYR A 1 194 ? 60.075 26.288 9.100 1.00 101.18 1058 TYR A O 1
ATOM 1464 N N . GLN A 1 195 ? 59.107 24.443 8.266 1.00 86.56 1059 GLN A N 1
ATOM 1465 C CA . GLN A 1 195 ? 60.129 24.249 7.243 1.00 94.80 1059 GLN A CA 1
ATOM 1466 C C . GLN A 1 195 ? 59.660 24.665 5.854 1.00 94.31 1059 GLN A C 1
ATOM 1467 O O . GLN A 1 195 ? 60.467 24.823 4.938 1.00 107.61 1059 GLN A O 1
ATOM 1483 N N . PHE A 1 197 ? 56.179 26.855 3.684 1.00 82.82 1061 PHE A N 1
ATOM 1484 C CA . PHE A 1 197 ? 54.924 27.594 3.711 1.00 82.85 1061 PHE A CA 1
ATOM 1485 C C . PHE A 1 197 ? 53.819 26.762 3.076 1.00 85.54 1061 PHE A C 1
ATOM 1486 O O . PHE A 1 197 ? 53.204 27.166 2.088 1.00 85.47 1061 PHE A O 1
ATOM 1494 N N . ARG A 1 198 ? 53.586 25.589 3.649 1.00 80.87 1062 ARG A N 1
ATOM 1495 C CA . ARG A 1 198 ? 52.564 24.682 3.157 1.00 76.83 1062 ARG A CA 1
ATOM 1496 C C . ARG A 1 198 ? 51.764 24.130 4.318 1.00 66.95 1062 ARG A C 1
ATOM 1497 O O . ARG A 1 198 ? 52.305 23.889 5.395 1.00 70.03 1062 ARG A O 1
ATOM 1505 N N . CYS A 1 199 ? 50.469 23.946 4.101 1.00 64.28 1063 CYS A N 1
ATOM 1506 C CA . CYS A 1 199 ? 49.623 23.309 5.094 1.00 62.63 1063 CYS A CA 1
ATOM 1507 C C . CYS A 1 199 ? 48.894 22.151 4.429 1.00 62.14 1063 CYS A C 1
ATOM 1508 O O . CYS A 1 199 ? 48.861 22.055 3.200 1.00 62.28 1063 CYS A O 1
ATOM 1511 N N . SER A 1 200 ? 48.331 21.265 5.242 1.00 59.23 1064 SER A N 1
ATOM 1512 C CA . SER A 1 200 ? 47.658 20.074 4.737 1.00 53.76 1064 SER A CA 1
ATOM 1513 C C . SER A 1 200 ? 46.716 19.531 5.803 1.00 53.30 1064 SER A C 1
ATOM 1514 O O . SER A 1 200 ? 46.785 19.935 6.970 1.00 53.45 1064 SER A O 1
ATOM 1517 N N . THR A 1 201 ? 45.838 18.615 5.408 1.00 55.99 1065 THR A N 1
ATOM 1518 C CA . THR A 1 201 ? 44.953 17.966 6.368 1.00 58.43 1065 THR A CA 1
ATOM 1519 C C . THR A 1 201 ? 45.777 17.162 7.377 1.00 57.00 1065 THR A C 1
ATOM 1520 O O . THR A 1 201 ? 45.403 17.047 8.543 1.00 55.07 1065 THR A O 1
ATOM 1524 N N . LYS A 1 202 ? 46.912 16.627 6.932 1.00 55.95 1066 LYS A N 1
ATOM 1525 C CA . LYS A 1 202 ? 47.792 15.871 7.822 1.00 58.85 1066 LYS A CA 1
ATOM 1526 C C . LYS A 1 202 ? 48.381 16.796 8.887 1.00 56.34 1066 LYS A C 1
ATOM 1527 O O . LYS A 1 202 ? 48.718 16.358 9.987 1.00 57.48 1066 LYS A O 1
ATOM 1533 N N . GLY A 1 203 ? 48.488 18.081 8.563 1.00 56.50 1067 GLY A N 1
ATOM 1534 C CA . GLY A 1 203 ? 48.844 19.074 9.559 1.00 50.46 1067 GLY A CA 1
ATOM 1535 C C . GLY A 1 203 ? 47.809 19.159 10.671 1.00 57.26 1067 GLY A C 1
ATOM 1536 O O . 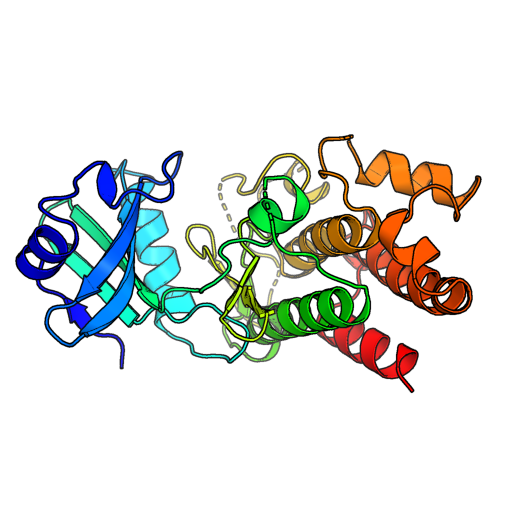GLY A 1 203 ? 48.161 19.139 11.852 1.00 56.33 1067 GLY A O 1
ATOM 1537 N N . ASP A 1 204 ? 46.532 19.262 10.301 1.00 54.30 1068 ASP A N 1
ATOM 1538 C CA . ASP A 1 204 ? 45.450 19.229 11.288 1.00 55.49 1068 ASP A CA 1
ATOM 1539 C C . ASP A 1 204 ? 45.509 17.945 12.135 1.00 51.61 1068 ASP A C 1
ATOM 1540 O O . ASP A 1 204 ? 45.215 17.965 13.334 1.00 53.65 1068 ASP A O 1
ATOM 1545 N N . VAL A 1 205 ? 45.873 16.832 11.508 1.00 52.99 1069 VAL A N 1
ATOM 1546 C CA . VAL A 1 205 ? 45.943 15.559 12.225 1.00 54.41 1069 VAL A CA 1
ATOM 1547 C C . VAL A 1 205 ? 46.963 15.634 13.360 1.00 53.72 1069 VAL A C 1
ATOM 1548 O O . VAL A 1 205 ? 46.696 15.190 14.482 1.00 59.21 1069 VAL A O 1
ATOM 1552 N N . TYR A 1 206 ? 48.126 16.212 13.070 1.00 56.03 1070 TYR A N 1
ATOM 1553 C CA . TYR A 1 206 ? 49.149 16.394 14.090 1.00 56.89 1070 TYR A CA 1
ATOM 1554 C C . TYR A 1 206 ? 48.604 17.211 15.255 1.00 59.77 1070 TYR A C 1
ATOM 1555 O O . TYR A 1 206 ? 48.755 16.835 16.417 1.00 59.31 1070 TYR A O 1
ATOM 1564 N N . SER A 1 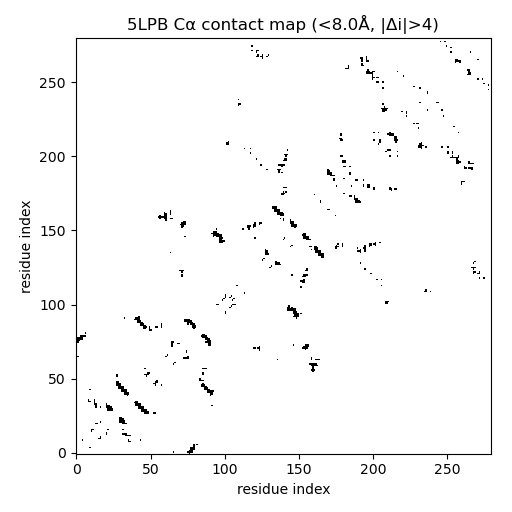207 ? 47.977 18.338 14.940 1.00 55.41 1071 SER A N 1
ATOM 1565 C CA . SER A 1 207 ? 47.497 19.236 15.977 1.00 56.50 1071 SER A CA 1
ATOM 1566 C C . SER A 1 207 ? 46.393 18.563 16.786 1.00 58.12 1071 SER A C 1
ATOM 1567 O O . SER A 1 207 ? 46.302 18.751 18.002 1.00 58.70 1071 SER A O 1
ATOM 1570 N N . TYR A 1 208 ? 45.568 17.766 16.112 1.00 55.35 1072 TYR A N 1
ATOM 1571 C CA . TYR A 1 208 ? 44.561 16.973 16.806 1.00 59.62 1072 TYR A CA 1
ATOM 1572 C C . TYR A 1 208 ? 45.226 16.009 17.780 1.00 62.82 1072 TYR A C 1
ATOM 1573 O O . TYR A 1 208 ? 44.714 15.763 18.873 1.00 59.70 1072 TYR A O 1
ATOM 1582 N N . GLY A 1 209 ? 46.361 15.450 17.369 1.00 58.09 1073 GLY A N 1
ATOM 1583 C CA . GLY A 1 209 ? 47.127 14.562 18.222 1.00 61.11 1073 GLY A CA 1
ATOM 1584 C C . GLY A 1 209 ? 47.478 15.197 19.551 1.00 66.25 1073 GLY A C 1
ATOM 1585 O O . GLY A 1 209 ? 47.354 14.563 20.598 1.00 67.10 1073 GLY A O 1
ATOM 1586 N N . VAL A 1 210 ? 47.899 16.458 19.512 1.00 62.43 1074 VAL A N 1
ATOM 1587 C CA . VAL A 1 210 ? 48.246 17.182 20.731 1.00 64.20 1074 VAL A CA 1
ATOM 1588 C C . VAL A 1 210 ? 47.037 17.305 21.664 1.00 69.19 1074 VAL A C 1
ATOM 1589 O O . VAL A 1 210 ? 47.154 17.093 22.873 1.00 73.29 1074 VAL A O 1
ATOM 1593 N N . VAL A 1 211 ? 45.879 17.642 21.097 1.00 65.37 1075 VAL A N 1
ATOM 1594 C CA . VAL A 1 211 ? 44.641 17.729 21.871 1.00 62.30 1075 VAL A CA 1
ATOM 1595 C C . VAL A 1 211 ? 44.320 16.393 22.541 1.00 64.15 1075 VAL A C 1
ATOM 1596 O O . VAL A 1 211 ? 43.992 16.344 23.725 1.00 66.50 1075 VAL A O 1
ATOM 1600 N N . LEU A 1 212 ? 44.433 15.310 21.779 1.00 65.10 1076 LEU A N 1
ATOM 1601 C CA . LEU A 1 212 ? 44.208 13.977 22.321 1.00 68.68 1076 LEU A CA 1
ATOM 1602 C C . LEU A 1 212 ? 45.153 13.700 23.491 1.00 75.85 1076 LEU A C 1
ATOM 1603 O O . LEU A 1 212 ? 44.765 13.064 24.469 1.00 77.67 1076 LEU A O 1
ATOM 1608 N N . LEU A 1 213 ? 46.385 14.193 23.397 1.00 80.08 1077 LEU A N 1
ATOM 1609 C CA . LEU A 1 213 ? 47.336 14.078 24.501 1.00 80.94 1077 LEU A CA 1
ATOM 1610 C C . LEU A 1 213 ? 46.865 14.856 25.726 1.00 84.42 1077 LEU A C 1
ATOM 1611 O O . LEU A 1 213 ? 47.021 14.397 26.856 1.00 89.57 1077 LEU A O 1
ATOM 1616 N N . GLU A 1 214 ? 46.301 16.040 25.501 1.00 76.55 1078 GLU A N 1
ATOM 1617 C CA . GLU A 1 214 ? 45.794 16.845 26.605 1.00 86.93 1078 GLU A CA 1
ATOM 1618 C C . GLU A 1 214 ? 44.688 16.105 27.351 1.00 84.13 1078 GLU A C 1
ATOM 1619 O O . GLU A 1 214 ? 44.597 16.183 28.572 1.00 85.34 1078 GLU A O 1
ATOM 1625 N N . LEU A 1 215 ? 43.853 15.383 26.610 1.00 85.03 1079 LEU A N 1
ATOM 1626 C CA . LEU A 1 215 ? 42.766 14.616 27.211 1.00 87.13 1079 LEU A CA 1
ATOM 1627 C C . LEU A 1 215 ? 43.296 13.430 28.016 1.00 96.10 1079 LEU A C 1
ATOM 1628 O O . LEU A 1 215 ? 42.713 13.047 29.032 1.00 101.78 1079 LEU A O 1
ATOM 1633 N N . LEU A 1 216 ? 44.411 12.862 27.566 1.00 93.46 1080 LEU A N 1
ATOM 1634 C CA . LEU A 1 216 ? 44.990 11.690 28.216 1.00 100.18 1080 LEU A CA 1
ATOM 1635 C C . LEU A 1 216 ? 45.887 12.045 29.401 1.00 105.17 1080 LEU A C 1
ATOM 1636 O O . LEU A 1 216 ? 45.949 11.300 30.380 1.00 110.51 1080 LEU A O 1
ATOM 1641 N N . THR A 1 217 ? 46.582 13.176 29.312 1.00 102.21 1081 THR A N 1
ATOM 1642 C CA . THR A 1 217 ? 47.558 13.548 30.337 1.00 105.14 1081 THR A CA 1
ATOM 1643 C C . THR A 1 217 ? 47.004 14.568 31.323 1.00 108.97 1081 THR A C 1
ATOM 1644 O O . THR A 1 217 ? 47.352 14.555 32.505 1.00 115.05 1081 THR A O 1
ATOM 1648 N N . GLY A 1 218 ? 46.147 15.455 30.828 1.00 106.21 1082 GLY A N 1
ATOM 1649 C CA . GLY A 1 218 ? 45.600 16.526 31.641 1.00 108.64 1082 GLY A CA 1
ATOM 1650 C C . GLY A 1 218 ? 46.555 17.700 31.732 1.00 109.96 1082 GLY A C 1
ATOM 1651 O O . GLY A 1 218 ? 46.330 18.641 32.494 1.00 116.97 1082 GLY A O 1
ATOM 1652 N N . LYS A 1 219 ? 47.625 17.643 30.946 1.00 107.04 1083 LYS A N 1
ATOM 1653 C CA . LYS A 1 219 ? 48.653 18.675 30.973 1.00 108.31 1083 LYS A CA 1
ATOM 1654 C C . LYS A 1 219 ? 48.610 19.542 29.722 1.00 100.57 1083 LYS A C 1
ATOM 1655 O O . LYS A 1 219 ? 48.101 19.126 28.681 1.00 98.62 1083 LYS A O 1
ATOM 1657 N N . ARG A 1 220 ? 49.149 20.751 29.835 1.00 103.92 1084 ARG A N 1
ATOM 1658 C CA . ARG A 1 220 ? 49.232 21.669 28.707 1.00 101.75 1084 ARG A CA 1
ATOM 1659 C C . ARG A 1 220 ? 50.338 21.220 27.759 1.00 106.38 1084 ARG A C 1
ATOM 1660 O O . ARG A 1 220 ? 51.329 20.639 28.196 1.00 108.32 1084 ARG A O 1
ATOM 1668 N N . PRO A 1 221 ? 50.168 21.480 26.454 1.00 113.84 1085 PRO A N 1
ATOM 1669 C CA . PRO A 1 221 ? 51.152 21.097 25.434 1.00 113.01 1085 PRO A CA 1
ATOM 1670 C C . PRO A 1 221 ? 52.522 21.724 25.667 1.00 113.65 1085 PRO A C 1
ATOM 1671 O O . PRO A 1 221 ? 53.541 21.162 25.265 1.00 121.44 1085 PRO A O 1
ATOM 1675 N N . THR A 1 222 ? 52.534 22.881 26.315 1.00 105.26 1086 THR A N 1
ATOM 1676 C CA . THR A 1 222 ? 53.763 23.627 26.537 1.00 104.24 1086 THR A CA 1
ATOM 1677 C C . THR A 1 222 ? 54.466 23.200 27.825 1.00 111.84 1086 THR A C 1
ATOM 1678 O O . THR A 1 222 ? 55.434 23.830 28.252 1.00 115.81 1086 THR A O 1
ATOM 1682 N N . ASP A 1 223 ? 53.976 22.125 28.434 1.00 113.51 1087 ASP A N 1
ATOM 1683 C CA . ASP A 1 223 ? 54.574 21.590 29.652 1.00 117.12 1087 ASP A CA 1
ATOM 1684 C C . ASP A 1 223 ? 55.641 20.548 29.328 1.00 118.09 1087 ASP A C 1
ATOM 1685 O O . ASP A 1 223 ? 56.549 20.306 30.125 1.00 127.87 1087 ASP A O 1
ATOM 1687 N N . ASN A 1 231 ? 58.500 20.355 24.704 1.00 115.59 1095 ASN A N 1
ATOM 1688 C CA . ASN A 1 231 ? 57.041 20.344 24.726 1.00 108.43 1095 ASN A CA 1
ATOM 1689 C C . ASN A 1 231 ? 56.492 19.083 25.383 1.00 105.08 1095 ASN A C 1
ATOM 1690 O O . ASN A 1 231 ? 57.249 18.178 25.739 1.00 105.82 1095 ASN A O 1
ATOM 1692 N N . LEU A 1 232 ? 55.174 19.034 25.546 1.00 103.19 1096 LEU A N 1
ATOM 1693 C CA . LEU A 1 232 ? 54.512 17.847 26.075 1.00 105.45 1096 LEU A CA 1
ATOM 1694 C C . LEU A 1 232 ? 54.711 16.670 25.132 1.00 107.11 1096 LEU A C 1
ATOM 1695 O O . LEU A 1 232 ? 55.001 15.555 25.568 1.00 113.49 1096 LEU A O 1
ATOM 1700 N N . VAL A 1 233 ? 54.553 16.937 23.838 1.00 103.20 1097 VAL A N 1
ATOM 1701 C CA . VAL A 1 233 ? 54.746 15.938 22.792 1.00 100.96 1097 VAL A CA 1
ATOM 1702 C C . VAL A 1 233 ? 56.077 15.205 22.953 1.00 102.63 1097 VAL A C 1
ATOM 1703 O O . VAL A 1 233 ? 56.124 13.975 22.922 1.00 100.16 1097 VAL A O 1
ATOM 1707 N N . GLY A 1 234 ? 57.152 15.963 23.148 1.00 107.88 1098 GLY A N 1
ATOM 1708 C CA . GLY A 1 234 ? 58.465 15.379 23.357 1.00 108.09 1098 GLY A CA 1
ATOM 1709 C C . GLY A 1 234 ? 58.575 14.633 24.676 1.00 118.81 1098 GLY A C 1
ATOM 1710 O O . GLY A 1 234 ? 59.238 13.597 24.763 1.00 117.30 1098 GLY A O 1
ATOM 1711 N N . TRP A 1 235 ? 57.922 15.161 25.707 1.00 128.78 1099 TRP A N 1
ATOM 1712 C CA . TRP A 1 235 ? 57.961 14.557 27.036 1.00 134.22 1099 TRP A CA 1
ATOM 1713 C C . TRP A 1 235 ? 57.253 13.204 27.048 1.00 129.93 1099 TRP A C 1
ATOM 1714 O O . TRP A 1 235 ? 57.728 12.252 27.667 1.00 132.10 1099 TRP A O 1
ATOM 1725 N N . VAL A 1 236 ? 56.119 13.125 26.359 1.00 121.21 1100 VAL A N 1
ATOM 1726 C CA . VAL A 1 236 ? 55.367 11.878 26.272 1.00 111.38 1100 VAL A CA 1
ATOM 1727 C C . VAL A 1 236 ? 56.104 10.853 25.411 1.00 115.74 1100 VAL A C 1
ATOM 1728 O O . VAL A 1 236 ? 56.161 9.672 25.753 1.00 122.01 1100 VAL A O 1
ATOM 1730 N N . LYS A 1 237 ? 56.677 11.315 24.302 1.00 113.85 1101 LYS A N 1
ATOM 1731 C CA . LYS A 1 237 ? 57.384 10.438 23.369 1.00 118.74 1101 LYS A CA 1
ATOM 1732 C C . LYS A 1 237 ? 58.575 9.734 24.012 1.00 124.96 1101 LYS A C 1
ATOM 1733 O O . LYS A 1 237 ? 58.900 8.601 23.656 1.00 129.90 1101 LYS A O 1
ATOM 1739 N N . GLN A 1 238 ? 59.224 10.405 24.959 1.00 127.03 1102 GLN A N 1
ATOM 1740 C CA . GLN A 1 238 ? 60.389 9.835 25.630 1.00 133.16 1102 GLN A CA 1
ATOM 1741 C C . GLN A 1 238 ? 59.978 8.861 26.731 1.00 144.38 1102 GLN A C 1
ATOM 1742 O O . GLN A 1 238 ? 60.661 7.867 26.978 1.00 147.55 1102 GLN A O 1
ATOM 1744 N N . HIS A 1 239 ? 58.860 9.151 27.389 1.00 153.83 1103 HIS A N 1
ATOM 1745 C CA . HIS A 1 239 ? 58.348 8.288 28.449 1.00 161.87 1103 HIS A CA 1
ATOM 1746 C C . HIS A 1 239 ? 57.636 7.067 27.872 1.00 164.06 1103 HIS A C 1
ATOM 1747 O O . HIS A 1 239 ? 57.306 6.129 28.598 1.00 165.74 1103 HIS A O 1
ATOM 1754 N N . ALA A 1 240 ? 57.405 7.087 26.562 1.00 161.04 1104 ALA A N 1
ATOM 1755 C CA . ALA A 1 240 ? 56.788 5.961 25.867 1.00 155.22 1104 ALA A CA 1
ATOM 1756 C C . ALA A 1 240 ? 57.732 4.762 25.841 1.00 153.28 1104 ALA A C 1
ATOM 1757 O O . ALA A 1 240 ? 57.314 3.632 25.590 1.00 152.82 1104 ALA A O 1
ATOM 1759 N N . LYS A 1 241 ? 59.010 5.024 26.095 1.00 151.18 1105 LYS A N 1
ATOM 1760 C CA . LYS A 1 241 ? 60.008 3.969 26.195 1.00 149.21 1105 LYS A CA 1
ATOM 1761 C C . LYS A 1 241 ? 60.390 3.741 27.655 1.00 151.95 1105 LYS A C 1
ATOM 1762 O O . LYS A 1 241 ? 61.157 2.831 27.971 1.00 157.85 1105 LYS A O 1
ATOM 1764 N N . LEU A 1 242 ? 59.849 4.574 28.540 1.00 147.71 1106 LEU A N 1
ATOM 1765 C CA . LEU A 1 242 ? 60.116 4.459 29.971 1.00 150.85 1106 LEU A CA 1
ATOM 1766 C C . LEU A 1 242 ? 58.931 3.836 30.704 1.00 151.52 1106 LEU A C 1
ATOM 1767 O O . LEU A 1 242 ? 58.671 2.639 30.579 1.00 153.27 1106 LEU A O 1
ATOM 1769 N N . ARG A 1 243 ? 58.215 4.653 31.470 1.00 148.47 1107 ARG A N 1
ATOM 1770 C CA . ARG A 1 243 ? 57.041 4.185 32.196 1.00 146.44 1107 ARG A CA 1
ATOM 1771 C C . ARG A 1 243 ? 55.776 4.857 31.670 1.00 141.09 1107 ARG A C 1
ATOM 1772 O O . ARG A 1 243 ? 55.530 6.034 31.933 1.00 140.35 1107 ARG A O 1
ATOM 1774 N N . ILE A 1 244 ? 54.979 4.096 30.924 1.00 138.48 1108 ILE A N 1
ATOM 1775 C CA . ILE A 1 244 ? 53.759 4.612 30.312 1.00 134.22 1108 ILE A CA 1
ATOM 1776 C C . ILE A 1 244 ? 52.722 5.004 31.357 1.00 135.69 1108 ILE A C 1
ATOM 1777 O O . ILE A 1 244 ? 51.945 5.936 31.153 1.00 137.47 1108 ILE A O 1
ATOM 1779 N N . SER A 1 245 ? 52.717 4.289 32.477 1.00 139.18 1109 SER A N 1
ATOM 1780 C CA . SER A 1 245 ? 51.789 4.570 33.568 1.00 139.35 1109 SER A CA 1
ATOM 1781 C C . SER A 1 245 ? 52.288 5.719 34.439 1.00 142.85 1109 SER A C 1
ATOM 1782 O O . SER A 1 245 ? 52.204 5.660 35.666 1.00 152.05 1109 SER A O 1
ATOM 1784 N N . ASP A 1 246 ? 52.815 6.756 33.792 1.00 131.46 1110 ASP A N 1
ATOM 1785 C CA . ASP A 1 246 ? 53.286 7.955 34.476 1.00 129.64 1110 ASP A CA 1
ATOM 1786 C C . ASP A 1 246 ? 52.754 9.203 33.785 1.00 133.96 1110 ASP A C 1
ATOM 1787 O O . ASP A 1 246 ? 52.654 10.268 34.394 1.00 138.77 1110 ASP A O 1
ATOM 1792 N N . VAL A 1 247 ? 52.416 9.066 32.506 1.00 129.78 1111 VAL A N 1
ATOM 1793 C CA . VAL A 1 247 ? 52.001 10.209 31.702 1.00 128.07 1111 VAL A CA 1
ATOM 1794 C C . VAL A 1 247 ? 50.496 10.452 31.758 1.00 120.12 1111 VAL A C 1
ATOM 1795 O O . VAL A 1 247 ? 50.041 11.573 31.536 1.00 121.43 1111 VAL A O 1
ATOM 1799 N N . PHE A 1 248 ? 49.727 9.409 32.059 1.00 114.39 1112 PHE A N 1
ATOM 1800 C CA . PHE A 1 248 ? 48.272 9.524 32.063 1.00 111.75 1112 PHE A CA 1
ATOM 1801 C C . PHE A 1 248 ? 47.775 10.396 33.209 1.00 113.30 1112 PHE A C 1
ATOM 1802 O O . PHE A 1 248 ? 48.382 10.436 34.280 1.00 120.42 1112 PHE A O 1
ATOM 1810 N N . ASP A 1 249 ? 46.672 11.098 32.965 1.00 113.77 1113 ASP A N 1
ATOM 1811 C CA . ASP A 1 249 ? 46.017 11.903 33.988 1.00 114.80 1113 ASP A CA 1
ATOM 1812 C C . ASP A 1 249 ? 45.664 11.016 35.176 1.00 119.99 1113 ASP A C 1
ATOM 1813 O O . ASP A 1 249 ? 44.909 10.057 35.029 1.00 126.32 1113 ASP A O 1
ATOM 1818 N N . PRO A 1 250 ? 46.229 11.324 36.354 1.00 119.43 1114 PRO A N 1
ATOM 1819 C CA . PRO A 1 250 ? 45.990 10.554 37.580 1.00 124.54 1114 PRO A CA 1
ATOM 1820 C C . PRO A 1 250 ? 44.506 10.351 37.882 1.00 127.22 1114 PRO A C 1
ATOM 1821 O O . PRO A 1 250 ? 44.125 9.292 38.381 1.00 128.52 1114 PRO A O 1
ATOM 1825 N N . GLU A 1 251 ? 43.684 11.348 37.571 1.00 126.36 1115 GLU A N 1
ATOM 1826 C CA . GLU A 1 251 ? 42.252 11.265 37.837 1.00 133.05 1115 GLU A CA 1
ATOM 1827 C C . GLU A 1 251 ? 41.567 10.238 36.936 1.00 134.39 1115 GLU A C 1
ATOM 1828 O O . GLU A 1 251 ? 40.468 9.772 37.238 1.00 139.18 1115 GLU A O 1
ATOM 1834 N N . LEU A 1 252 ? 42.220 9.887 35.833 1.00 130.48 1116 LEU A N 1
ATOM 1835 C CA . LEU A 1 252 ? 41.701 8.864 34.931 1.00 129.53 1116 LEU A CA 1
ATOM 1836 C C . LEU A 1 252 ? 41.961 7.460 35.471 1.00 130.59 1116 LEU A C 1
ATOM 1837 O O . LEU A 1 252 ? 41.083 6.597 35.431 1.00 137.47 1116 LEU A O 1
ATOM 1842 N N . MET A 1 253 ? 43.171 7.238 35.976 1.00 126.48 1117 MET A N 1
ATOM 1843 C CA . MET A 1 253 ? 43.562 5.925 36.486 1.00 131.13 1117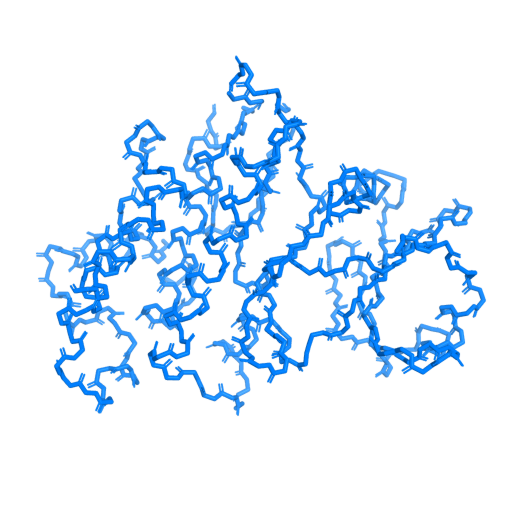 MET A CA 1
ATOM 1844 C C . MET A 1 253 ? 42.944 5.631 37.851 1.00 132.23 1117 MET A C 1
ATOM 1845 O O . MET A 1 253 ? 42.786 4.470 38.232 1.00 142.30 1117 MET A O 1
ATOM 1847 N N . LYS A 1 254 ? 42.599 6.683 38.587 1.00 127.58 1118 LYS A N 1
ATOM 1848 C CA . LYS A 1 254 ? 41.966 6.525 39.893 1.00 134.76 1118 LYS A CA 1
ATOM 1849 C C . LYS A 1 254 ? 40.539 6.011 39.735 1.00 137.80 1118 LYS A C 1
ATOM 1850 O O . LYS A 1 254 ? 40.001 5.358 40.630 1.00 141.97 1118 LYS A O 1
ATOM 1852 N N . GLU A 1 255 ? 39.937 6.309 38.587 1.00 133.12 1119 GLU A N 1
ATOM 1853 C CA . GLU A 1 255 ? 38.585 5.858 38.275 1.00 139.21 1119 GLU A CA 1
ATOM 1854 C C . GLU A 1 255 ? 38.511 4.335 38.209 1.00 146.83 1119 GLU A C 1
ATOM 1855 O O . GLU A 1 255 ? 37.853 3.698 39.031 1.00 148.71 1119 GLU A O 1
ATOM 1857 N N . ASP A 1 256 ? 39.190 3.760 37.223 1.00 146.03 1120 ASP A N 1
ATOM 1858 C CA . ASP A 1 256 ? 39.236 2.314 37.061 1.00 144.19 1120 ASP A CA 1
ATOM 1859 C C . ASP A 1 256 ? 40.563 1.905 36.435 1.00 139.42 1120 ASP A C 1
ATOM 1860 O O . ASP A 1 256 ? 40.874 2.306 35.314 1.00 137.82 1120 ASP A O 1
ATOM 1865 N N . PRO A 1 257 ? 41.353 1.105 37.167 1.00 138.78 1121 PRO A N 1
ATOM 1866 C CA . PRO A 1 257 ? 42.626 0.566 36.675 1.00 137.30 1121 PRO A CA 1
ATOM 1867 C C . PRO A 1 257 ? 42.462 -0.252 35.395 1.00 133.75 1121 PRO A C 1
ATOM 1868 O O . PRO A 1 257 ? 43.402 -0.353 34.606 1.00 130.53 1121 PRO A O 1
ATOM 1872 N N . ALA A 1 258 ? 41.275 -0.817 35.191 1.00 134.19 1122 ALA A N 1
ATOM 1873 C CA . ALA A 1 258 ? 40.986 -1.590 33.987 1.00 138.63 1122 ALA A CA 1
ATOM 1874 C C . ALA A 1 258 ? 41.000 -0.724 32.725 1.00 138.24 1122 ALA A C 1
ATOM 1875 O O . ALA A 1 258 ? 41.122 -1.240 31.614 1.00 142.15 1122 ALA A O 1
ATOM 1877 N N . LEU A 1 259 ? 40.876 0.589 32.898 1.00 130.75 1123 LEU A N 1
ATOM 1878 C CA . LEU A 1 259 ? 40.871 1.511 31.766 1.00 122.55 1123 LEU A CA 1
ATOM 1879 C C . LEU A 1 259 ? 42.259 1.706 31.165 1.00 116.08 1123 LEU A C 1
ATOM 1880 O O . LEU A 1 259 ? 42.398 2.317 30.106 1.00 112.57 1123 LEU A O 1
ATOM 1885 N N . GLU A 1 260 ? 43.278 1.193 31.847 1.00 119.05 1124 GLU A N 1
ATOM 1886 C CA . GLU A 1 260 ? 44.659 1.360 31.408 1.00 115.92 1124 GLU A CA 1
ATOM 1887 C C . GLU A 1 260 ? 44.866 0.837 29.990 1.00 118.77 1124 GLU A C 1
ATOM 1888 O O . GLU A 1 260 ? 45.530 1.479 29.173 1.00 118.03 1124 GLU A O 1
ATOM 1890 N N . ILE A 1 261 ? 44.284 -0.322 29.702 1.00 121.11 1125 ILE A N 1
ATOM 1891 C CA . ILE A 1 261 ? 44.388 -0.923 28.377 1.00 119.10 1125 ILE A CA 1
ATOM 1892 C C . ILE A 1 261 ? 43.769 -0.016 27.317 1.00 114.07 1125 ILE A C 1
ATOM 1893 O O . ILE A 1 261 ? 44.319 0.149 26.228 1.00 110.24 1125 ILE A O 1
ATOM 1895 N N . GLU A 1 262 ? 42.628 0.580 27.647 1.00 112.03 1126 GLU A N 1
ATOM 1896 C CA . GLU A 1 262 ? 41.930 1.455 26.715 1.00 103.99 1126 GLU A CA 1
ATOM 1897 C C . GLU A 1 262 ? 42.664 2.787 26.541 1.00 107.24 1126 GLU A C 1
ATOM 1898 O O . GLU A 1 262 ? 42.685 3.356 25.448 1.00 105.33 1126 GLU A O 1
ATOM 1904 N N . LEU A 1 263 ? 43.266 3.277 27.620 1.00 107.91 1127 LEU A N 1
ATOM 1905 C CA . LEU A 1 263 ? 44.029 4.520 27.571 1.00 101.53 1127 LEU A CA 1
ATOM 1906 C C . LEU A 1 263 ? 45.259 4.387 26.679 1.00 97.08 1127 LEU A C 1
ATOM 1907 O O . LEU A 1 263 ? 45.543 5.267 25.869 1.00 93.42 1127 LEU A O 1
ATOM 1912 N N . LEU A 1 264 ? 45.983 3.283 26.833 1.00 102.75 1128 LEU A N 1
ATOM 1913 C CA . LEU A 1 264 ? 47.194 3.044 26.054 1.00 103.37 1128 LEU A CA 1
ATOM 1914 C C . LEU A 1 264 ? 46.898 2.914 24.567 1.00 102.33 1128 LEU A C 1
ATOM 1915 O O . LEU A 1 264 ? 47.714 3.298 23.730 1.00 106.15 1128 LEU A O 1
ATOM 1920 N N . GLN A 1 265 ? 45.7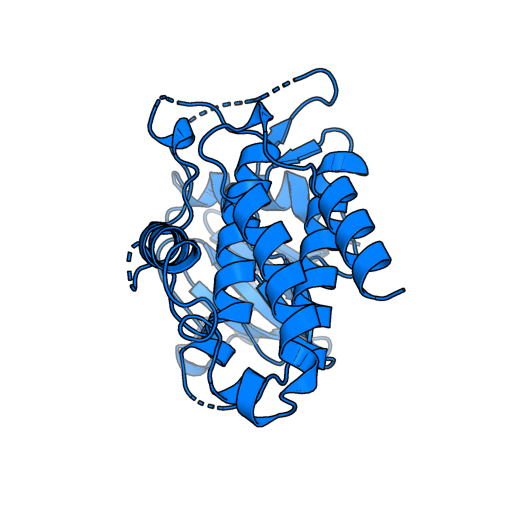31 2.371 24.240 1.00 101.02 1129 GLN A N 1
ATOM 1921 C CA . GLN A 1 265 ? 45.334 2.245 22.844 1.00 94.50 1129 GLN A CA 1
ATOM 1922 C C . GLN A 1 265 ? 45.055 3.613 22.243 1.00 90.03 1129 GLN A C 1
ATOM 1923 O O . GLN A 1 265 ? 45.468 3.892 21.120 1.00 93.26 1129 GLN A O 1
ATOM 1929 N N . HIS A 1 266 ? 44.361 4.464 22.994 1.00 90.20 1130 HIS A N 1
ATOM 1930 C CA . HIS A 1 266 ? 44.108 5.833 22.556 1.00 85.45 1130 HIS A CA 1
ATOM 1931 C C . HIS A 1 266 ? 45.416 6.610 22.488 1.00 86.71 1130 HIS A C 1
ATOM 1932 O O . HIS A 1 266 ? 45.586 7.485 21.640 1.00 83.03 1130 HIS A O 1
ATOM 1939 N N . LEU A 1 267 ? 46.339 6.279 23.385 1.00 91.61 1131 LEU A N 1
ATOM 1940 C CA . LEU A 1 267 ? 47.660 6.889 23.371 1.00 91.32 1131 LEU A CA 1
ATOM 1941 C C . LEU A 1 267 ? 48.389 6.541 22.075 1.00 93.87 1131 LEU A C 1
ATOM 1942 O O . LEU A 1 267 ? 49.057 7.392 21.487 1.00 86.52 1131 LEU A O 1
ATOM 1947 N N . LYS A 1 268 ? 48.249 5.291 21.635 1.00 90.24 1132 LYS A N 1
ATOM 1948 C CA . LYS A 1 268 ? 48.836 4.843 20.374 1.00 84.21 1132 LYS A CA 1
ATOM 1949 C C . LYS A 1 268 ? 48.316 5.668 19.200 1.00 82.71 1132 LYS A C 1
ATOM 1950 O O . LYS A 1 268 ? 49.069 6.032 18.294 1.00 83.24 1132 LYS A O 1
ATOM 1952 N N . VAL A 1 269 ? 47.024 5.964 19.218 1.00 80.56 1133 VAL A N 1
ATOM 1953 C CA . VAL A 1 269 ? 46.441 6.805 18.185 1.00 75.36 1133 VAL A CA 1
ATOM 1954 C C . VAL A 1 269 ? 47.096 8.179 18.188 1.00 77.72 1133 VAL A C 1
ATOM 1955 O O . VAL A 1 269 ? 47.472 8.696 17.136 1.00 76.47 1133 VAL A O 1
ATOM 1959 N N . ALA A 1 270 ? 47.242 8.757 19.378 1.00 82.53 1134 ALA A N 1
ATOM 1960 C CA . ALA A 1 270 ? 47.842 10.080 19.525 1.00 79.47 1134 ALA A CA 1
ATOM 1961 C C . ALA A 1 270 ? 49.281 10.090 19.009 1.00 80.43 1134 ALA A C 1
ATOM 1962 O O . ALA A 1 270 ? 49.684 11.009 18.296 1.00 74.57 1134 ALA A O 1
ATOM 1964 N N . VAL A 1 271 ? 50.046 9.062 19.359 1.00 80.75 1135 VAL A N 1
ATOM 1965 C CA . VAL A 1 271 ? 51.429 8.953 18.903 1.00 83.65 1135 VAL A CA 1
ATOM 1966 C C . VAL A 1 271 ? 51.493 8.901 17.378 1.00 78.42 1135 VAL A C 1
ATOM 1967 O O . VAL A 1 271 ? 52.313 9.583 16.758 1.00 79.92 1135 VAL A O 1
ATOM 1971 N N . ALA A 1 272 ? 50.610 8.111 16.779 1.00 76.84 1136 ALA A N 1
ATOM 1972 C CA . ALA A 1 272 ? 50.532 8.024 15.327 1.00 80.18 1136 ALA A CA 1
ATOM 1973 C C . ALA A 1 272 ? 50.224 9.394 14.716 1.00 70.23 1136 ALA A C 1
ATOM 1974 O O . ALA A 1 272 ? 50.840 9.792 13.726 1.00 65.69 1136 ALA A O 1
ATOM 1976 N N . CYS A 1 273 ? 49.285 10.125 15.313 1.00 66.37 1137 CYS A N 1
ATOM 1977 C CA . CYS A 1 273 ? 48.944 11.456 14.826 1.00 60.02 1137 CYS A CA 1
ATOM 1978 C C . CYS A 1 273 ? 50.125 12.416 14.915 1.00 61.88 1137 CYS A C 1
ATOM 1979 O O . CYS A 1 273 ? 50.246 13.327 14.103 1.00 63.34 1137 CYS A O 1
ATOM 1982 N N . LEU A 1 274 ? 50.987 12.194 15.903 1.00 67.48 1138 LEU A N 1
ATOM 1983 C CA . LEU A 1 274 ? 52.066 13.123 16.236 1.00 72.68 1138 LEU A CA 1
ATOM 1984 C C . LEU A 1 274 ? 53.393 12.778 15.568 1.00 73.20 1138 LEU A C 1
ATOM 1985 O O . LEU A 1 274 ? 54.444 13.270 15.977 1.00 78.39 1138 LEU A O 1
ATOM 1990 N N . ASP A 1 275 ? 53.343 11.928 14.550 1.00 69.12 1139 ASP A N 1
ATOM 1991 C CA . ASP A 1 275 ? 54.544 11.547 13.815 1.00 70.17 1139 ASP A CA 1
ATOM 1992 C C . ASP A 1 275 ? 55.166 12.756 13.127 1.00 74.11 1139 ASP A C 1
ATOM 1993 O O . ASP A 1 275 ? 54.448 13.596 12.590 1.00 69.90 1139 ASP A O 1
ATOM 1998 N N . ASP A 1 276 ? 56.494 12.840 13.131 1.00 67.63 1140 ASP A N 1
ATOM 1999 C CA . ASP A 1 276 ? 57.186 13.946 12.466 1.00 67.60 1140 ASP A CA 1
ATOM 2000 C C . ASP A 1 276 ? 56.931 13.955 10.961 1.00 70.96 1140 ASP A C 1
ATOM 2001 O O . ASP A 1 276 ? 56.962 15.007 10.322 1.00 70.23 1140 ASP A O 1
ATOM 2006 N N . ARG A 1 277 ? 56.675 12.776 10.400 1.00 64.46 1141 ARG A N 1
ATOM 2007 C CA . ARG A 1 277 ? 56.429 12.631 8.969 1.00 62.21 1141 ARG A CA 1
ATOM 2008 C C . ARG A 1 277 ? 54.937 12.661 8.664 1.00 75.13 1141 ARG A C 1
ATOM 2009 O O . ARG A 1 277 ? 54.187 11.806 9.133 1.00 72.77 1141 ARG A O 1
ATOM 2017 N N . ALA A 1 278 ? 54.513 13.635 7.865 1.00 83.23 1142 ALA A N 1
ATOM 2018 C CA . ALA A 1 278 ? 53.105 13.784 7.515 1.00 77.23 1142 ALA A CA 1
ATOM 2019 C C . ALA A 1 278 ? 52.566 12.539 6.824 1.00 71.97 1142 ALA A C 1
ATOM 2020 O O . ALA A 1 278 ? 51.412 12.156 7.020 1.00 66.11 1142 ALA A O 1
ATOM 2022 N N . TRP A 1 279 ? 53.405 11.896 6.020 1.00 64.41 1143 TRP A N 1
ATOM 2023 C CA . TRP A 1 279 ? 52.933 10.775 5.221 1.00 74.47 1143 TRP A CA 1
ATOM 2024 C C . TRP A 1 279 ? 52.630 9.542 6.077 1.00 68.08 1143 TRP A C 1
ATOM 2025 O O . TRP A 1 279 ? 51.937 8.634 5.628 1.00 71.01 1143 TRP A O 1
ATOM 2036 N N . ARG A 1 280 ? 53.134 9.526 7.310 1.00 66.93 1144 ARG A N 1
ATOM 2037 C CA . ARG A 1 280 ? 52.962 8.381 8.203 1.00 74.28 1144 ARG A CA 1
ATOM 2038 C C . ARG A 1 280 ? 51.759 8.564 9.137 1.00 67.72 1144 ARG A C 1
ATOM 2039 O O . ARG A 1 280 ? 51.275 7.602 9.733 1.00 69.45 1144 ARG A O 1
ATOM 2047 N N . ARG A 1 281 ? 51.283 9.796 9.263 1.00 61.68 1145 ARG A N 1
ATOM 2048 C CA . ARG A 1 281 ? 50.119 10.082 10.099 1.00 63.65 1145 ARG A CA 1
ATOM 2049 C C . ARG A 1 281 ? 48.862 9.496 9.482 1.00 64.86 1145 ARG A C 1
ATOM 2050 O O . ARG A 1 281 ? 48.732 9.438 8.258 1.00 69.38 1145 ARG A O 1
ATOM 2058 N N . PRO A 1 282 ? 47.926 9.058 10.330 1.00 69.67 1146 PRO A N 1
ATOM 2059 C CA . PRO A 1 282 ? 46.648 8.589 9.799 1.00 70.55 1146 PRO A CA 1
ATOM 2060 C C . PRO A 1 282 ? 45.802 9.760 9.322 1.00 55.88 1146 PRO A C 1
ATOM 2061 O O . PRO A 1 282 ? 46.041 10.909 9.715 1.00 59.29 1146 PRO A O 1
ATOM 2065 N N . THR A 1 283 ? 44.825 9.471 8.473 1.00 62.64 1147 THR A N 1
ATOM 2066 C CA . THR A 1 283 ? 43.767 10.433 8.181 1.00 65.65 1147 THR A CA 1
ATOM 2067 C C . THR A 1 283 ? 42.774 10.427 9.342 1.00 66.52 1147 THR A C 1
ATOM 2068 O O . THR A 1 283 ? 42.741 9.480 10.124 1.00 64.19 1147 THR A O 1
ATOM 2072 N N . MET A 1 284 ? 41.963 11.472 9.462 1.00 59.91 1148 MET A N 1
ATOM 2073 C CA . MET A 1 284 ? 40.995 11.528 10.551 1.00 58.37 1148 MET A CA 1
ATOM 2074 C C . MET A 1 284 ? 39.941 10.430 10.396 1.00 58.60 1148 MET A C 1
ATOM 2075 O O . MET A 1 284 ? 39.313 10.029 11.374 1.00 64.07 1148 MET A O 1
ATOM 2080 N N . VAL A 1 285 ? 39.768 9.929 9.175 1.00 54.91 1149 VAL A N 1
ATOM 2081 C CA . VAL A 1 285 ? 38.894 8.784 8.939 1.00 61.00 1149 VAL A CA 1
ATOM 2082 C C . VAL A 1 285 ? 39.503 7.523 9.543 1.00 74.51 1149 VAL A C 1
ATOM 2083 O O . VAL A 1 285 ? 38.794 6.702 10.136 1.00 66.65 1149 VAL A O 1
ATOM 2087 N N . GLN A 1 286 ? 40.819 7.367 9.395 1.00 67.13 1150 GLN A N 1
ATOM 2088 C CA . GLN A 1 286 ? 41.507 6.235 10.004 1.00 70.07 1150 GLN A CA 1
ATOM 2089 C C . GLN A 1 286 ? 41.430 6.343 11.520 1.00 60.89 1150 GLN A C 1
ATOM 2090 O O . GLN A 1 286 ? 41.264 5.340 12.209 1.00 66.47 1150 GLN A O 1
ATOM 2096 N N . VAL A 1 287 ? 41.538 7.568 12.028 1.00 60.37 1151 VAL A N 1
ATOM 2097 C CA . VAL A 1 287 ? 41.446 7.814 13.462 1.00 62.00 1151 VAL A CA 1
ATOM 2098 C C . VAL A 1 287 ? 40.077 7.367 13.992 1.00 65.84 1151 VAL A C 1
ATOM 2099 O O . VAL A 1 287 ? 40.000 6.654 14.992 1.00 68.92 1151 VAL A O 1
ATOM 2103 N N . MET A 1 288 ? 39.009 7.761 13.301 1.00 65.77 1152 MET A N 1
ATOM 2104 C CA . MET A 1 288 ? 37.647 7.353 13.668 1.00 67.00 1152 MET A CA 1
ATOM 2105 C C . MET A 1 288 ? 37.498 5.831 13.656 1.00 73.59 1152 MET A C 1
ATOM 2106 O O . MET A 1 288 ? 36.981 5.242 14.608 1.00 78.57 1152 MET A O 1
ATOM 2111 N N . ALA A 1 289 ? 37.960 5.198 12.581 1.00 65.63 1153 ALA A N 1
ATOM 2112 C CA . ALA A 1 289 ? 37.889 3.745 12.469 1.00 68.07 1153 ALA A CA 1
ATOM 2113 C C . ALA A 1 289 ? 38.674 3.077 13.595 1.00 78.02 1153 ALA A C 1
ATOM 2114 O O . ALA A 1 289 ? 38.254 2.054 14.135 1.00 78.45 1153 ALA A O 1
ATOM 2116 N N . MET A 1 290 ? 39.811 3.664 13.956 1.00 78.69 1154 MET A N 1
ATOM 2117 C CA . MET A 1 290 ? 40.598 3.142 15.067 1.00 80.14 1154 MET A CA 1
ATOM 2118 C C . MET A 1 290 ? 39.826 3.251 16.382 1.00 80.54 1154 MET A C 1
ATOM 2119 O O . MET A 1 290 ? 39.772 2.280 17.137 1.00 84.20 1154 MET A O 1
ATOM 2124 N N . PHE A 1 291 ? 39.221 4.414 16.642 1.00 72.27 1155 PHE A N 1
ATOM 2125 C CA . PHE A 1 291 ? 38.375 4.596 17.827 1.00 79.32 1155 PHE A CA 1
ATOM 2126 C C . PHE A 1 291 ? 37.259 3.550 17.896 1.00 82.14 1155 PHE A C 1
ATOM 2127 O O . PHE A 1 291 ? 36.988 2.985 18.955 1.00 74.84 1155 PHE A O 1
ATOM 2135 N N . LYS A 1 292 ? 36.609 3.316 16.760 1.00 79.54 1156 LYS A N 1
ATOM 2136 C CA . LYS A 1 292 ? 35.551 2.318 16.655 1.00 84.91 1156 LYS A CA 1
ATOM 2137 C C . LYS A 1 292 ? 36.074 0.915 16.974 1.00 90.63 1156 LYS A C 1
ATOM 2138 O O . LYS A 1 292 ? 35.429 0.148 17.692 1.00 92.48 1156 LYS A O 1
ATOM 2144 N N . GLU A 1 293 ? 37.253 0.585 16.455 1.00 88.75 1157 GLU A N 1
ATOM 2145 C CA . GLU A 1 293 ? 37.849 -0.723 16.712 1.00 98.46 1157 GLU A CA 1
ATOM 2146 C C . GLU A 1 293 ? 38.221 -0.912 18.181 1.00 96.18 1157 GLU A C 1
ATOM 2147 O O . GLU A 1 293 ? 38.158 -2.022 18.698 1.00 95.62 1157 GLU A O 1
ATOM 2153 N N . ILE A 1 294 ? 38.604 0.168 18.855 1.00 93.57 1158 ILE A N 1
ATOM 2154 C CA . ILE A 1 294 ? 38.964 0.082 20.268 1.00 92.77 1158 ILE A CA 1
ATOM 2155 C C . ILE A 1 294 ? 37.732 -0.195 21.129 1.00 94.04 1158 ILE A C 1
ATOM 2156 O O . ILE A 1 294 ? 37.781 -0.999 22.059 1.00 102.70 1158 ILE A O 1
ATOM 2161 N N . GLN A 1 295 ? 36.624 0.465 20.810 1.00 95.12 1159 GLN A N 1
ATOM 2162 C CA . GLN A 1 295 ? 35.392 0.297 21.578 1.00 106.21 1159 GLN A CA 1
ATOM 2163 C C . GLN A 1 295 ? 34.854 -1.128 21.461 1.00 113.48 1159 GLN A C 1
ATOM 2164 O O . GLN A 1 295 ? 34.449 -1.731 22.455 1.00 117.16 1159 GLN A O 1
ATOM 2166 N N . ALA A 1 296 ? 34.860 -1.658 20.243 1.00 114.52 1160 ALA A N 1
ATOM 2167 C CA . ALA A 1 296 ? 34.385 -3.012 19.987 1.00 118.78 1160 ALA A CA 1
ATOM 2168 C C . ALA A 1 296 ? 35.298 -4.051 20.633 1.00 127.32 1160 ALA A C 1
ATOM 2169 O O . ALA A 1 296 ? 36.521 -3.986 20.513 1.00 126.42 1160 ALA A O 1
#

Nearest PDB structures (foldseek):
  5lpb-assembly1_A  TM=1.003E+00  e=7.880E-56  Arabidopsis thaliana
  4oh4-assembly1_A  TM=9.695E-01  e=2.946E-47  Arabidopsis thaliana
  6cth-assembly1_A  TM=9.151E-01  e=1.963E-25  Theobroma cacao
  2qkw-assembly1_B  TM=8.937E-01  e=2.508E-23  Solanum pimpinellifolium
  3hgk-assembly3_C  TM=8.821E-01  e=2.654E-23  Solanum pimpinellifolium

CATH classification: 1.10.510.10

Foldseek 3Di:
DADADDPVQVCVQCPNVDPVQWPDADDQGTWGWGQTPVGATKIKGKGPPLVPLNVLLLVQCCVALVVDDDPQAWHFRYWYDDDSITMTITRDAVQAFQCCVLPHDHDDDELVLLLQQLLSNLVQLLCQAPVDAQHKAQQEDDRNQFTQHPVRHTHGHRSSVMDGDHPVDFDAPQGYDPLQAQPVSVVPTDDSLSVLQSSLSRLLCSFQSDDCVVCLLVVQVVCVVPPNVPRGHPSHCVVDVVCVVVSVLSNVLSNLSNDSDSVSHDHSVVVNVSSVVSVD

GO terms:
  GO:0005886 plasma membrane (C, EXP)
  GO:0005515 protein binding (F, IPI)
  GO:0004672 protein kinase activity (F, IDA)
  GO:0004674 protein serine/threonine kinase activity (F, IDA)
  GO:0005496 steroid binding (F, IDA)
  GO:0005768 endosome (C, IDA)
  GO:0005886 plasma membrane (C, IDA)
  GO:0010268 brassinosteroid homeostasis (P, IEP)
  GO:0009911 positive regulation of flower development (P, IGI)
  GO:0010224 response to UV-B (P, IGI)
  GO:0005886 plasma membrane (C, HDA)
  GO:0009414 response to water deprivation (P, IMP)
  GO:0009416 response to light stimulus (P, IMP)
  GO:0009729 detection of brassinosteroid stimulus (P, IMP)
  GO:0009742 brassinosteroid mediated signaling pathway (P, IMP)
  GO:0010584 pollen exine formation (P, IMP)
  GO:0048366 leaf development (P, IMP)
  GO:0048657 anther wall tapetum cell differentiation (P, IMP)
  GO:0000149 SNARE binding (F, IPI)
  GO:0042803 protein homodimerization activity (F, IPI)

InterPro domains:
  IPR000719 Protein kinase domain [PS50011] (883-1158)
  IPR000719 Protein kinase domain [SM00220] (883-1155)
  IPR001245 Serine-threonine/tyrosine-protein kinase, catalytic domain [PF07714] (886-1116)
  IPR001611 Leucine-rich repeat [PF00560] (223-239)
  IPR001611 Leucine-rich repeat [PF00560] (247-267)
  IPR001611 Leucine-rich repeat [PF00560] (292-313)
  IPR001611 Leucine-rich repeat [PF00560] (318-339)
  IPR001611 Leucine-rich repeat [PF00560] (367-388)
  IPR001611 Leucine-rich repeat [PF00560] (391-412)
  IPR001611 Leucine-rich repeat [PF00560] (418-439)
  IPR001611 Leucine-rich repeat [PF00560] (442-463)
  IPR001611 Leucine-rich repeat [PF00560] (490-511)
  IPR001611 Leucine-rich repeat [PF13855] (513-571)
  IPR001611 Leucine-rich repeat [PF13855] (700-738)
  IPR003591 Leucine-rich repeat, typical subtype [SM00369] (98-120)
  IPR003591 Leucine-rich repeat, typical subtype [SM00369] (172-202)
  IPR003591 Leucine-rich repeat, typical subtype [SM00369] (290-314)
  IPR003591 Leucine-rich repeat, typical subtype [SM00369] (364-388)
  IPR003591 Leucine-rich repeat, typical subtype [SM00369] (487-511)
  IPR003591 Leucine-rich repeat, typical subtype [SM00369] (535-559)

Solvent-accessible surface area: 13166 Å² total

Sequence (280 aa):
PLRKLAFADLLQATNGFHNDSLIGSGGFGDVYKAILKDGSAVAIKKLIHVSGQGDREFMAEMETIGKIKHRNLVPLLGYCKVGDERLLVYEFMKYGSLEDVLHDPGVKLNWSTRRKIAIGSARGLAFLHHNCSPHIIHRDMKSSNVLLDENLEARVSDFGMMARLMSAMDHLVTLAGTPGYVPPEYYQFRCSTKGDVYSYGVVLLELLTGKRPTDNLVGWVKQHAKLRISDVFDPELMKEDPALEIELLQHLKVAVACLDDRAWRRPTMVQVMAMFKEIQA

Secondary structure (DSSP, 8-state):
--EE--HHHHHHHTTTT-GGGEEEEETTEEEEEEE-TTS-EEEEEEE--IIIIIHHHHHHHHHTGGG---TTB--EEEEEEETTEEEEEEE--TT-BHHHHHH-------HHHHHHHHHHHHHHHHIIIIISSSEEE-S---GGGEEE-TT--EEE---TT-EEE-TT---------TTT--GGGG-----HHHHHHHHHHHHHHHHH-S-TT--HHHHHHHHTSS-GGGTS-HHHHTT-GGGHHHHHHHHHHHHHHT-SSGGGSPPHHHHHHHHHHHH-

Organism: Arabidopsis thaliana (NCBI:txid3702)

Radius of gyration: 18.91 Å; Cα contacts (8 Å, |Δi|>4): 520; chains: 1; bounding box: 46×53×46 Å

B-factor: mean 85.49, std 25.44, range [50.06, 249.15]